Protein AF-A0A453SKG6-F1 (afdb_monomer_lite)

pLDDT: mean 70.1, std 19.41, range [43.78, 97.12]

InterPro domains:
  IPR000109 Proton-dependent oligopeptide transporter family [PF00854] (109-185)
  IPR036259 MFS transporter superfamily [G3DSA:1.20.1250.20] (87-185)

Radius of gyration: 36.94 Å; chains: 1; bounding box: 55×71×113 Å

Secondary structure (DSSP, 8-state):
--------SSSSS---GGGGSTT---PPP--PPPTTTHHHHHTTTTTSSS--------------------------S------S--------HHHHHHHHHHHHHHHHHHHHHHHHHHHHHHHHHHHHHHHHHHHHHHTS-SS-HHHHHHHHHHHHHHHHHHHHHHHHHHHHHHHHHHHHGGGG-

Organism: Aegilops tauschii subsp. strangulata (NCBI:txid200361)

Foldseek 3Di:
DDDDDPPPDPPVPPDPPVVVVVPDPDDDDDDDDDPVVVVVVVVVVVPPPDDDDDDDDDDDPPPPDDDDDDDDDDDDDDPDDDDDDPVPPPCPVVNVVVVVVVVVVVVVVVVVVVVVVVVVCCVCVVPVVVVVLVVLLVVADPPDPVSVVVSVVVVVVVVVVVVVVVVCCVVVVVVCCVPVNPVVD

Sequence (185 aa):
MARVPRSSRNRVLLLPSVLRHLLQPRHVPHRRPGPEQRRRGEERVHLAGHLLPHAPRRRRRRRLLLRKVPHHGRLLLHRRRRHADDSSLSVPAAARQGQRVVQRLHLVQQEFVLFLGLYMIAVGLGGLRPCLMSFGADQFDDGDPSERATKGSFFNWYIFNVNCASLISSTGIVWVQDHYDWALG

Structure (mmCIF, N/CA/C/O backbone):
data_AF-A0A453SKG6-F1
#
_entry.id   AF-A0A453SKG6-F1
#
loop_
_atom_site.group_PDB
_atom_site.id
_atom_site.type_symbol
_atom_site.label_atom_id
_atom_site.label_alt_id
_atom_site.label_comp_id
_atom_site.label_asym_id
_atom_site.label_entity_id
_atom_site.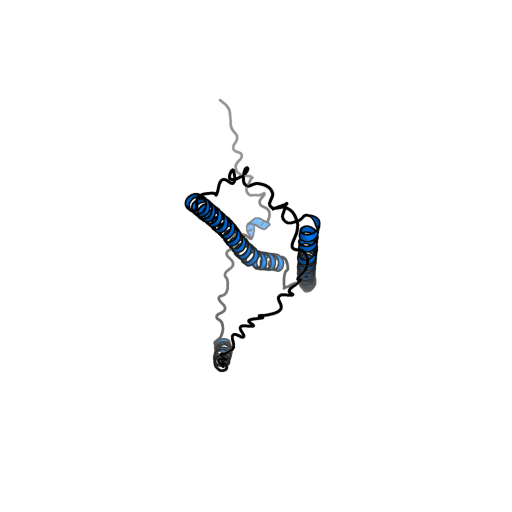label_seq_id
_atom_site.pdbx_PDB_ins_code
_atom_site.Cartn_x
_atom_site.Cartn_y
_atom_site.Cartn_z
_atom_site.occupancy
_atom_site.B_iso_or_equiv
_atom_site.auth_seq_id
_atom_site.auth_comp_id
_atom_site.auth_asym_id
_atom_site.auth_atom_id
_atom_site.pdbx_PDB_model_num
ATOM 1 N N . MET A 1 1 ? -35.325 36.101 -45.844 1.00 46.19 1 MET A N 1
ATOM 2 C CA . MET A 1 1 ? -35.065 34.647 -45.956 1.00 46.19 1 MET A CA 1
ATOM 3 C C . MET A 1 1 ? -33.557 34.422 -45.934 1.00 46.19 1 MET A C 1
ATOM 5 O O . MET A 1 1 ? -32.880 34.774 -46.890 1.00 46.19 1 MET A O 1
ATOM 9 N N . ALA A 1 2 ? -33.027 33.979 -44.792 1.00 44.22 2 ALA A N 1
ATOM 10 C CA . ALA A 1 2 ? -31.594 33.947 -44.493 1.00 44.22 2 ALA A CA 1
ATOM 11 C C . ALA A 1 2 ? -30.901 32.689 -45.053 1.00 44.22 2 ALA A C 1
ATOM 13 O O . ALA A 1 2 ? -31.417 31.581 -44.924 1.00 44.22 2 ALA A O 1
ATOM 14 N N . ARG A 1 3 ? -29.723 32.873 -45.667 1.00 44.44 3 ARG A N 1
ATOM 15 C CA . ARG A 1 3 ? -28.823 31.801 -46.127 1.00 44.44 3 ARG A CA 1
ATOM 16 C C . ARG A 1 3 ? -28.000 31.273 -44.948 1.00 44.44 3 ARG A C 1
ATOM 18 O O . ARG A 1 3 ? -27.320 32.054 -44.293 1.00 44.44 3 ARG A O 1
ATOM 25 N N . VAL A 1 4 ? -27.995 29.956 -44.745 1.00 53.78 4 VAL A N 1
ATOM 26 C CA . VAL A 1 4 ? -27.027 29.246 -43.887 1.00 53.78 4 VAL A CA 1
ATOM 27 C C . VAL A 1 4 ? -26.046 28.482 -44.796 1.00 53.78 4 VAL A C 1
ATOM 29 O O . VAL A 1 4 ? -26.494 27.851 -45.758 1.00 53.78 4 VAL A O 1
ATOM 32 N N . PRO A 1 5 ? -24.718 28.557 -44.570 1.00 48.06 5 PRO A N 1
ATOM 33 C CA . PRO A 1 5 ? -23.717 28.112 -45.536 1.00 48.06 5 PRO A CA 1
ATOM 34 C C . PRO A 1 5 ? -23.369 26.618 -45.420 1.00 48.06 5 PRO A C 1
ATOM 36 O O . PRO A 1 5 ? -23.235 26.062 -44.332 1.00 48.06 5 PRO A O 1
ATOM 39 N N . ARG A 1 6 ? -23.137 25.977 -46.576 1.00 55.53 6 ARG A N 1
ATOM 40 C CA . ARG A 1 6 ? -22.531 24.641 -46.699 1.00 55.53 6 ARG A CA 1
ATOM 41 C C . ARG A 1 6 ? -21.039 24.711 -46.348 1.00 55.53 6 ARG A C 1
ATOM 43 O O . ARG A 1 6 ? -20.213 24.970 -47.215 1.00 55.53 6 ARG A O 1
ATOM 50 N N . SER A 1 7 ? -20.697 24.436 -45.091 1.00 54.91 7 SER A N 1
ATOM 51 C CA . SER A 1 7 ? -19.318 24.233 -44.622 1.00 54.91 7 SER A CA 1
ATOM 52 C C . SER A 1 7 ? -19.175 22.826 -44.035 1.00 54.91 7 SER A C 1
ATOM 54 O O . SER A 1 7 ? -19.155 22.628 -42.825 1.00 54.91 7 SER A O 1
ATOM 56 N N . SER A 1 8 ? -19.169 21.813 -44.905 1.00 55.28 8 SER A N 1
ATOM 57 C CA . SER A 1 8 ? -19.012 20.405 -44.502 1.00 55.28 8 SER A CA 1
ATOM 58 C C . SER A 1 8 ? -18.248 19.596 -45.551 1.00 55.28 8 SER A C 1
ATOM 60 O O . SER A 1 8 ? -18.715 18.572 -46.035 1.00 55.28 8 SER A O 1
ATOM 62 N N . ARG A 1 9 ? -17.075 20.088 -45.969 1.00 58.03 9 ARG A N 1
ATOM 63 C CA . ARG A 1 9 ? -16.148 19.290 -46.797 1.00 58.03 9 ARG A CA 1
ATOM 64 C C . ARG A 1 9 ? -14.655 19.478 -46.509 1.00 58.03 9 ARG A C 1
ATOM 66 O O . ARG A 1 9 ? -13.860 18.818 -47.155 1.00 58.03 9 ARG A O 1
ATOM 73 N N . ASN A 1 10 ? -14.274 20.268 -45.496 1.00 47.88 10 ASN A N 1
ATOM 74 C CA . ASN A 1 10 ? -12.865 20.511 -45.131 1.00 47.88 10 ASN A CA 1
ATOM 75 C C . ASN A 1 10 ? -12.529 20.212 -43.652 1.00 47.88 10 ASN A C 1
ATOM 77 O O . ASN A 1 10 ? -11.694 20.878 -43.053 1.00 47.88 10 ASN A O 1
ATOM 81 N N . ARG A 1 11 ? -13.151 19.192 -43.041 1.00 51.72 11 ARG A N 1
ATOM 82 C CA . ARG A 1 11 ? -12.775 18.696 -41.693 1.00 51.72 11 ARG A CA 1
ATOM 83 C C . ARG A 1 11 ? -12.262 17.250 -41.663 1.00 51.72 11 ARG A C 1
ATOM 85 O O . ARG A 1 11 ? -12.190 16.653 -40.600 1.00 51.72 11 ARG A O 1
ATOM 92 N N . VAL A 1 12 ? -11.875 16.690 -42.810 1.00 54.44 12 VAL A N 1
ATOM 93 C CA . VAL A 1 12 ? -11.264 15.341 -42.886 1.00 54.44 12 VAL A CA 1
ATOM 94 C C . VAL A 1 12 ? -9.747 15.406 -43.149 1.00 54.44 12 VAL A C 1
ATOM 96 O O . VAL A 1 12 ? -9.064 14.390 -43.128 1.00 54.44 12 VAL A O 1
ATOM 99 N N . LEU A 1 13 ? -9.185 16.607 -43.325 1.00 56.59 13 LEU A N 1
ATOM 100 C CA . LEU A 1 13 ? -7.755 16.821 -43.607 1.00 56.59 13 LEU A CA 1
ATOM 101 C C . LEU A 1 13 ? -6.928 17.321 -42.406 1.00 56.59 13 LEU A C 1
ATOM 103 O O . LEU A 1 13 ? -5.730 17.525 -42.547 1.00 56.59 13 LEU A O 1
ATOM 107 N N . LEU A 1 14 ? -7.535 17.470 -41.224 1.00 58.34 14 LEU A N 1
ATOM 108 C CA . LEU A 1 14 ? -6.842 17.795 -39.965 1.00 58.34 14 LEU A CA 1
ATOM 109 C C . LEU A 1 14 ? -6.942 16.643 -38.955 1.00 58.34 14 LEU A C 1
ATOM 111 O O . LEU A 1 14 ? -7.170 16.858 -37.768 1.00 58.34 14 LEU A O 1
ATOM 115 N N . LEU A 1 15 ? -6.806 15.404 -39.426 1.00 55.94 15 LEU A N 1
ATOM 116 C CA . LEU A 1 15 ? -6.519 14.288 -38.529 1.00 55.94 15 LEU A CA 1
ATOM 117 C C . LEU A 1 15 ? -4.994 14.107 -38.460 1.00 55.94 15 LEU A C 1
ATOM 119 O O . LEU A 1 15 ? -4.375 13.934 -39.513 1.00 55.94 15 LEU A O 1
ATOM 123 N N . PRO A 1 16 ? -4.379 14.124 -37.264 1.00 57.28 16 PRO A N 1
ATOM 124 C CA . PRO A 1 16 ? -2.964 13.819 -37.110 1.00 57.28 16 PRO A CA 1
ATOM 125 C C . PRO A 1 16 ? -2.674 12.409 -37.633 1.00 57.28 16 PRO A C 1
ATOM 127 O O . PRO A 1 16 ? -3.473 11.492 -37.426 1.00 57.28 16 PRO A O 1
ATOM 130 N N . SER A 1 17 ? -1.506 12.209 -38.247 1.00 59.59 17 SER A N 1
ATOM 131 C CA . SER A 1 17 ? -1.020 10.917 -38.765 1.00 59.59 17 SER A CA 1
ATOM 132 C C . SER A 1 17 ? -1.130 9.760 -37.756 1.00 59.59 17 SER A C 1
ATOM 134 O O . SER A 1 17 ? -1.252 8.602 -38.144 1.00 59.59 17 SER A O 1
ATOM 136 N N . VAL A 1 18 ? -1.182 10.089 -36.464 1.00 59.69 18 VAL A N 1
ATOM 137 C CA . VAL A 1 18 ? -1.363 9.177 -35.329 1.00 59.69 18 VAL A CA 1
ATOM 138 C C . VAL A 1 18 ? -2.706 8.426 -35.364 1.00 59.69 18 VAL A C 1
ATOM 140 O O . VAL A 1 18 ? -2.769 7.274 -34.944 1.00 59.69 18 VAL A O 1
ATOM 143 N N . LEU A 1 19 ? -3.774 8.99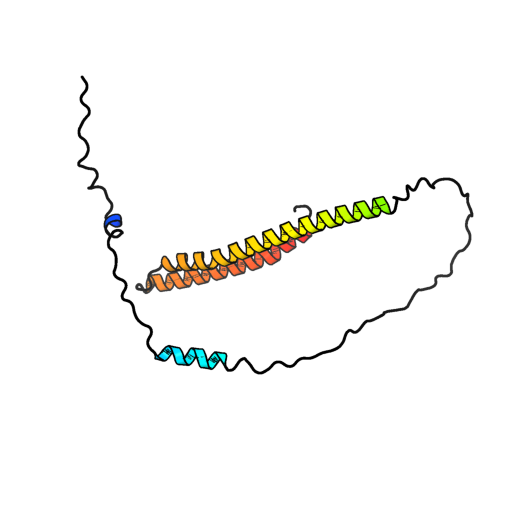4 -35.942 1.00 54.97 19 LEU A N 1
ATOM 144 C CA . LEU A 1 19 ? -5.098 8.348 -35.961 1.00 54.97 19 LEU A CA 1
ATOM 145 C C . LEU A 1 19 ? -5.340 7.445 -37.190 1.00 54.97 19 LEU A C 1
ATOM 147 O O . LEU A 1 19 ? -6.347 6.746 -37.249 1.00 54.97 19 LEU A O 1
ATOM 151 N N . ARG A 1 20 ? -4.401 7.378 -38.149 1.00 55.62 20 ARG A N 1
ATOM 152 C CA . ARG A 1 20 ? -4.424 6.373 -39.238 1.00 55.62 20 ARG A CA 1
ATOM 153 C C . ARG A 1 20 ? -3.815 5.024 -38.841 1.00 55.62 20 ARG A C 1
ATOM 155 O O . ARG A 1 20 ? -4.087 4.031 -39.509 1.00 55.62 20 ARG A O 1
ATOM 162 N N . HIS A 1 21 ? -3.038 4.957 -37.759 1.00 55.78 21 HIS A N 1
ATOM 163 C CA . HIS A 1 21 ? -2.451 3.699 -37.276 1.00 55.78 21 HIS A CA 1
ATOM 164 C C . HIS A 1 21 ? -3.314 2.936 -36.266 1.00 55.78 21 HIS A C 1
ATOM 166 O O . HIS A 1 21 ? -3.078 1.751 -36.059 1.00 55.78 21 HIS A O 1
ATOM 172 N N . LEU A 1 22 ? -4.364 3.552 -35.717 1.00 54.88 22 LEU A N 1
ATOM 173 C CA . LEU A 1 22 ? -5.284 2.891 -34.780 1.00 54.88 22 LEU A CA 1
ATOM 174 C C . LEU A 1 22 ? -6.467 2.169 -35.452 1.00 54.88 22 LEU A C 1
ATOM 176 O O . LEU A 1 22 ? -7.304 1.598 -34.763 1.00 54.88 22 LEU A O 1
ATOM 180 N N . LEU A 1 23 ? -6.536 2.162 -36.788 1.00 55.09 23 LEU A N 1
ATOM 181 C CA . LEU A 1 23 ? -7.592 1.485 -37.556 1.00 55.09 23 LEU A CA 1
ATOM 182 C C . LEU A 1 23 ? -7.064 0.387 -38.495 1.00 55.09 23 LEU A C 1
ATOM 184 O O . LEU A 1 23 ? -7.776 -0.040 -39.400 1.00 55.09 23 LEU A O 1
ATOM 188 N N . GLN A 1 24 ? -5.843 -0.111 -38.269 1.00 51.88 24 GLN A N 1
ATOM 189 C CA . GLN A 1 24 ? -5.384 -1.348 -38.906 1.00 51.88 24 GLN A CA 1
ATOM 190 C C . GLN A 1 24 ? -5.397 -2.520 -37.912 1.00 51.88 24 GLN A C 1
ATOM 192 O O . GLN A 1 24 ? -4.621 -2.511 -36.955 1.00 51.88 24 GLN A O 1
ATOM 197 N N . PRO A 1 25 ? -6.231 -3.554 -38.128 1.00 48.03 25 PRO A N 1
ATOM 198 C CA . PRO A 1 25 ? -6.155 -4.784 -37.353 1.00 48.03 25 PRO A CA 1
ATOM 199 C C . PRO A 1 25 ? -4.853 -5.524 -37.701 1.00 48.03 25 PRO A C 1
ATOM 201 O O . PRO A 1 25 ? -4.734 -6.139 -38.761 1.00 48.03 25 PRO A O 1
ATOM 204 N N . ARG A 1 26 ? -3.850 -5.460 -36.816 1.00 53.09 26 ARG A N 1
ATOM 205 C CA . ARG A 1 26 ? -2.639 -6.284 -36.928 1.00 53.09 26 ARG A CA 1
ATOM 206 C C . ARG A 1 26 ? -2.962 -7.724 -36.540 1.00 53.09 26 ARG A C 1
ATOM 208 O O . ARG A 1 26 ? -3.311 -8.031 -35.404 1.00 53.09 26 ARG A O 1
ATOM 215 N N . HIS A 1 27 ? -2.829 -8.597 -37.526 1.00 54.19 27 HIS A N 1
ATOM 216 C CA . HIS A 1 27 ? -2.938 -10.042 -37.421 1.00 54.19 27 HIS A CA 1
ATOM 217 C C . HIS A 1 27 ? -1.857 -10.581 -36.464 1.00 54.19 27 HIS A C 1
ATOM 219 O O . HIS A 1 27 ? -0.664 -10.432 -36.723 1.00 54.19 27 HIS A O 1
ATOM 225 N N . VAL A 1 28 ? -2.268 -11.182 -35.344 1.00 58.22 28 VAL A N 1
ATOM 226 C CA . VAL A 1 28 ? -1.373 -11.856 -34.388 1.00 58.22 28 VAL A CA 1
ATOM 227 C C . VAL A 1 28 ? -1.078 -13.272 -34.904 1.00 58.22 28 VAL A C 1
ATOM 229 O O . VAL A 1 28 ? -2.021 -14.051 -35.067 1.00 58.22 28 VAL A O 1
ATOM 232 N N . PRO A 1 29 ? 0.187 -13.666 -35.146 1.00 47.62 29 PRO A N 1
ATOM 233 C CA . PRO A 1 29 ? 0.515 -15.052 -35.449 1.00 47.62 29 PRO A CA 1
ATOM 234 C C . PRO A 1 29 ? 0.389 -15.899 -34.180 1.00 47.62 29 PRO A C 1
ATOM 236 O O . PRO A 1 29 ? 1.103 -15.699 -33.196 1.00 47.62 29 PRO A O 1
ATOM 239 N N . HIS A 1 30 ? -0.507 -16.880 -34.211 1.00 56.41 30 HIS A N 1
ATOM 240 C CA . HIS A 1 30 ? -0.682 -17.871 -33.154 1.00 56.41 30 HIS A CA 1
ATOM 241 C C . HIS A 1 30 ? 0.545 -18.806 -33.115 1.00 56.41 30 HIS A C 1
ATOM 243 O O . HIS A 1 30 ? 0.589 -19.831 -33.797 1.00 56.41 30 HIS A O 1
ATOM 249 N N . ARG A 1 31 ? 1.574 -18.480 -32.320 1.00 52.50 31 ARG A N 1
ATOM 250 C CA . ARG A 1 31 ? 2.641 -19.444 -32.003 1.00 52.50 31 ARG A CA 1
ATOM 251 C C . ARG A 1 31 ? 2.092 -20.485 -31.028 1.00 52.50 31 ARG A C 1
ATOM 253 O O . ARG A 1 31 ? 1.832 -20.185 -29.866 1.00 52.50 31 ARG A O 1
ATOM 260 N N . ARG A 1 32 ? 1.902 -21.714 -31.513 1.00 54.28 32 ARG A N 1
ATOM 261 C CA . ARG A 1 32 ? 1.616 -22.879 -30.666 1.00 54.28 32 ARG A CA 1
ATOM 262 C C . ARG A 1 32 ? 2.863 -23.211 -29.829 1.00 54.28 32 ARG A C 1
ATOM 264 O O . ARG A 1 32 ? 3.944 -23.300 -30.412 1.00 54.28 32 ARG A O 1
ATOM 271 N N . PRO A 1 33 ? 2.751 -23.409 -28.506 1.00 52.00 33 PRO A N 1
ATOM 272 C CA . PRO A 1 33 ? 3.863 -23.911 -27.706 1.00 52.00 33 PRO A CA 1
ATOM 273 C C . PRO A 1 33 ? 4.178 -25.361 -28.103 1.00 52.00 33 PRO A C 1
ATOM 275 O O . PRO A 1 33 ? 3.276 -26.191 -28.229 1.00 52.00 33 PRO A O 1
ATOM 278 N N . GLY A 1 34 ? 5.459 -25.645 -28.347 1.00 51.16 34 GLY A N 1
ATOM 279 C CA . GLY A 1 34 ? 5.951 -26.969 -28.725 1.00 51.16 34 GLY A CA 1
ATOM 280 C C . GLY A 1 34 ? 5.842 -28.003 -27.590 1.00 51.16 34 GLY A C 1
ATOM 281 O O . GLY A 1 34 ? 5.765 -27.633 -26.415 1.00 51.16 34 GLY A O 1
ATOM 282 N N . PRO A 1 35 ? 5.854 -29.308 -27.917 1.00 53.72 35 PRO A N 1
ATOM 283 C CA . PRO A 1 35 ? 5.610 -30.394 -26.962 1.00 53.72 35 PRO A CA 1
ATOM 284 C C . PRO A 1 35 ? 6.704 -30.596 -25.892 1.00 53.72 35 PRO A C 1
ATOM 286 O O . PRO A 1 35 ? 6.493 -31.365 -24.956 1.00 53.72 35 PRO A O 1
ATOM 289 N N . GLU A 1 36 ? 7.845 -29.903 -25.962 1.00 54.94 36 GLU A N 1
ATOM 290 C CA . GLU A 1 36 ? 8.975 -30.124 -25.042 1.00 54.94 36 GLU A CA 1
ATOM 291 C C . GLU A 1 36 ? 8.869 -29.422 -23.680 1.00 54.94 36 GLU A C 1
ATOM 293 O O . GLU A 1 36 ? 9.457 -29.889 -22.705 1.00 54.94 36 GLU A O 1
ATOM 298 N N . GLN A 1 37 ? 8.073 -28.357 -23.537 1.00 47.59 37 GLN A N 1
ATOM 299 C CA . GLN A 1 37 ? 7.946 -27.673 -22.239 1.00 47.59 37 GLN A CA 1
ATOM 300 C C . GLN A 1 37 ? 7.017 -28.413 -21.259 1.00 47.59 37 GLN A C 1
ATOM 302 O O . GLN A 1 37 ? 7.048 -28.158 -20.054 1.00 47.59 37 GLN A O 1
ATOM 307 N N . ARG A 1 38 ? 6.196 -29.350 -21.757 1.00 48.28 38 ARG A N 1
ATOM 308 C CA . ARG A 1 38 ? 5.194 -30.072 -20.956 1.00 48.28 38 ARG A CA 1
ATOM 309 C C . ARG A 1 38 ? 5.806 -31.143 -20.047 1.00 48.28 38 ARG A C 1
ATOM 311 O O . ARG A 1 38 ? 5.158 -31.543 -19.091 1.00 48.28 38 ARG A O 1
ATOM 318 N N . ARG A 1 39 ? 7.054 -31.571 -20.283 1.00 48.81 39 ARG A N 1
ATOM 319 C CA . ARG A 1 39 ? 7.727 -32.572 -19.431 1.00 48.81 39 ARG A CA 1
ATOM 320 C C . ARG A 1 39 ? 8.472 -31.998 -18.222 1.00 48.81 39 ARG A C 1
ATOM 322 O O . ARG A 1 39 ? 8.676 -32.724 -17.262 1.00 48.81 39 ARG A O 1
ATOM 329 N N . ARG A 1 40 ? 8.825 -30.705 -18.206 1.00 48.66 40 ARG A N 1
ATOM 330 C CA . ARG A 1 40 ? 9.537 -30.091 -17.060 1.00 48.66 40 ARG A CA 1
ATOM 331 C C . ARG A 1 40 ? 8.631 -29.581 -15.935 1.00 48.66 40 ARG A C 1
ATOM 333 O O . ARG A 1 40 ? 9.120 -29.354 -14.832 1.00 48.66 40 ARG A O 1
ATOM 340 N N . GLY A 1 41 ? 7.338 -29.389 -16.203 1.00 43.81 41 GLY A N 1
ATOM 341 C CA . GLY A 1 41 ? 6.362 -28.961 -15.193 1.00 43.81 41 GLY A CA 1
ATOM 342 C C . GLY A 1 41 ? 5.843 -30.103 -14.315 1.00 43.81 41 GLY A C 1
ATOM 343 O O . GLY A 1 41 ? 5.559 -29.886 -13.143 1.00 43.81 41 GLY A O 1
ATOM 344 N N . GLU A 1 42 ? 5.767 -31.324 -14.852 1.00 45.03 42 GLU A N 1
ATOM 345 C CA . GLU A 1 42 ? 5.191 -32.485 -14.154 1.00 45.03 42 GLU A CA 1
ATOM 346 C C . GLU A 1 42 ? 6.175 -33.130 -13.157 1.00 45.03 42 GLU A C 1
ATOM 348 O O . GLU A 1 42 ? 5.772 -33.612 -12.101 1.00 45.03 42 GLU A O 1
ATOM 353 N N . GLU A 1 43 ? 7.485 -33.040 -13.414 1.00 46.94 43 GLU A N 1
ATOM 354 C CA . GLU A 1 43 ? 8.515 -33.644 -12.551 1.00 46.94 43 GLU A CA 1
ATOM 355 C C . GLU A 1 43 ? 8.750 -32.871 -11.238 1.00 46.94 43 GLU A C 1
ATOM 357 O O . GLU A 1 43 ? 9.248 -33.424 -10.259 1.00 46.94 43 GLU A O 1
ATOM 362 N N . ARG A 1 44 ? 8.340 -31.595 -11.164 1.00 46.41 44 ARG A N 1
ATOM 363 C CA . ARG A 1 44 ? 8.457 -30.792 -9.932 1.00 46.41 44 ARG A CA 1
ATOM 364 C C . ARG A 1 44 ? 7.247 -30.865 -9.005 1.00 46.41 44 ARG A C 1
ATOM 366 O O . ARG A 1 44 ? 7.365 -30.455 -7.854 1.00 46.41 44 ARG A O 1
ATOM 373 N N . VAL A 1 45 ? 6.120 -31.417 -9.453 1.00 49.38 45 VAL A N 1
ATOM 374 C CA . VAL A 1 45 ? 4.924 -31.589 -8.607 1.00 49.38 45 VAL A CA 1
ATOM 375 C C . VAL A 1 45 ? 4.986 -32.901 -7.812 1.00 49.38 45 VAL A C 1
ATOM 377 O O . VAL A 1 45 ? 4.482 -32.969 -6.695 1.00 49.38 45 VAL A O 1
ATOM 380 N N . HIS A 1 46 ? 5.692 -33.917 -8.315 1.00 46.53 46 HIS A N 1
ATOM 381 C CA . HIS A 1 46 ? 5.776 -35.230 -7.665 1.00 46.53 46 HIS A CA 1
ATOM 382 C C . HIS A 1 46 ? 6.803 -35.341 -6.522 1.00 46.53 46 HIS A C 1
ATOM 384 O O . HIS A 1 46 ? 6.755 -36.305 -5.761 1.00 46.53 46 HIS A O 1
ATOM 390 N N . LEU A 1 47 ? 7.695 -34.360 -6.344 1.00 48.72 47 LEU A N 1
ATOM 391 C CA . LEU A 1 47 ? 8.770 -34.413 -5.338 1.00 48.72 47 LEU A CA 1
ATOM 392 C C . LEU A 1 47 ? 8.489 -33.640 -4.037 1.00 48.72 47 LEU A C 1
ATOM 394 O O . LEU A 1 47 ? 9.289 -33.707 -3.109 1.00 48.72 47 LEU A O 1
ATOM 398 N N . ALA A 1 48 ? 7.350 -32.950 -3.923 1.00 45.34 48 ALA A N 1
ATOM 399 C CA . ALA A 1 48 ? 6.990 -32.168 -2.730 1.00 45.34 48 ALA A CA 1
ATOM 400 C C . ALA A 1 48 ? 5.846 -32.789 -1.897 1.00 45.34 48 ALA A C 1
ATOM 402 O O . ALA A 1 48 ? 5.245 -32.112 -1.068 1.00 45.34 48 ALA A O 1
ATOM 403 N N . GLY A 1 49 ? 5.528 -34.070 -2.120 1.00 49.47 49 GLY A N 1
ATOM 404 C CA . GLY A 1 49 ? 4.428 -34.781 -1.451 1.00 49.47 49 GLY A CA 1
ATOM 405 C C . GLY A 1 49 ? 4.826 -35.666 -0.266 1.00 49.47 49 GLY A C 1
ATOM 406 O O . GLY A 1 49 ? 3.965 -36.338 0.291 1.00 49.47 49 GLY A O 1
ATOM 407 N N . HIS A 1 50 ? 6.101 -35.716 0.129 1.00 59.56 50 HIS A N 1
ATOM 408 C CA . HIS A 1 50 ? 6.559 -36.717 1.095 1.00 59.56 50 HIS A CA 1
ATOM 409 C C . HIS A 1 50 ? 7.577 -36.142 2.083 1.00 59.56 50 HIS A C 1
ATOM 411 O O . HIS A 1 50 ? 8.766 -36.368 1.924 1.00 59.56 50 HIS A O 1
ATOM 417 N N . LEU A 1 51 ? 7.110 -35.379 3.083 1.00 46.81 51 LEU A N 1
ATOM 418 C CA . LEU A 1 51 ? 7.741 -35.219 4.411 1.00 46.81 51 LEU A CA 1
ATOM 419 C C . LEU A 1 51 ? 6.891 -34.293 5.305 1.00 46.81 51 LEU A C 1
ATOM 421 O O . LEU A 1 51 ? 7.263 -33.172 5.638 1.00 46.81 51 LEU A O 1
ATOM 425 N N . LEU A 1 52 ? 5.730 -34.793 5.725 1.00 53.31 52 LEU A N 1
ATOM 426 C CA . LEU A 1 52 ? 5.108 -34.382 6.984 1.00 53.31 52 LEU A CA 1
ATOM 427 C C . LEU A 1 52 ? 5.562 -35.371 8.060 1.00 53.31 52 LEU A C 1
ATOM 429 O O . LEU A 1 52 ? 5.387 -36.577 7.879 1.00 53.31 52 LEU A O 1
ATOM 433 N N . PRO A 1 53 ? 6.033 -34.886 9.216 1.00 57.41 53 PRO A N 1
ATOM 434 C CA . PRO A 1 53 ? 5.720 -35.570 10.454 1.00 57.41 53 PRO A CA 1
ATOM 435 C C . PRO A 1 53 ? 4.962 -34.649 11.405 1.00 57.41 53 PRO A C 1
ATOM 437 O O . PRO A 1 53 ? 5.415 -33.584 11.821 1.00 57.41 53 PRO A O 1
ATOM 440 N N . HIS A 1 54 ? 3.792 -35.151 11.785 1.00 48.22 54 HIS A N 1
ATOM 441 C CA . HIS A 1 54 ? 3.079 -34.811 13.000 1.00 48.22 54 HIS A CA 1
ATOM 442 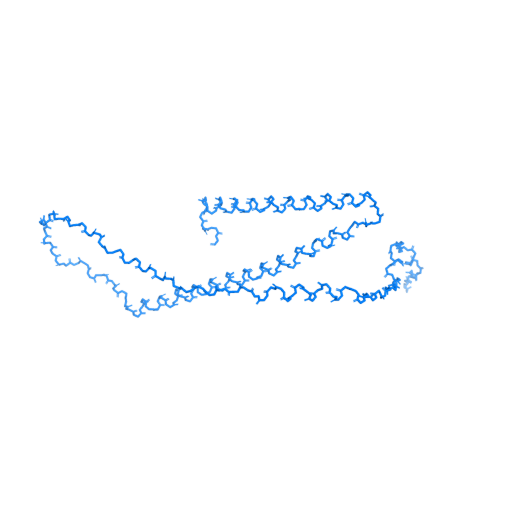C C . HIS A 1 54 ? 4.005 -34.822 14.225 1.00 48.22 54 HIS A C 1
ATOM 444 O O . HIS A 1 54 ? 4.648 -35.828 14.518 1.00 48.22 54 HIS A O 1
ATOM 450 N N . ALA A 1 55 ? 3.965 -33.751 15.016 1.00 48.56 55 ALA A N 1
ATOM 451 C CA . ALA A 1 55 ? 4.448 -33.756 16.392 1.00 48.56 55 ALA A CA 1
ATOM 452 C C . ALA A 1 55 ? 3.330 -33.261 17.325 1.00 48.56 55 ALA A C 1
ATOM 454 O O . ALA A 1 55 ? 2.920 -32.101 17.235 1.00 48.56 55 ALA A O 1
ATOM 455 N N . PRO A 1 56 ? 2.808 -34.106 18.232 1.00 57.16 56 PRO A N 1
ATOM 456 C CA . PRO A 1 56 ? 1.906 -33.672 19.282 1.00 57.16 56 PRO A CA 1
ATOM 457 C C . PRO A 1 56 ? 2.662 -33.432 20.601 1.00 57.16 56 PRO A C 1
ATOM 459 O O . PRO A 1 56 ? 3.674 -34.067 20.888 1.00 57.16 56 PRO A O 1
ATOM 462 N N . ARG A 1 57 ? 2.029 -32.632 21.474 1.00 50.88 57 ARG A N 1
ATOM 463 C CA . ARG A 1 57 ? 2.279 -32.453 22.926 1.00 50.88 57 ARG A CA 1
ATOM 464 C C . ARG A 1 57 ? 3.315 -31.374 23.299 1.00 50.88 57 ARG A C 1
ATOM 466 O O . ARG A 1 57 ? 4.513 -31.581 23.216 1.00 50.88 57 ARG A O 1
ATOM 473 N N . ARG A 1 58 ? 2.872 -30.313 23.986 1.00 49.44 58 ARG A N 1
ATOM 474 C CA . ARG A 1 58 ? 2.654 -30.274 25.452 1.00 49.44 58 ARG A CA 1
ATOM 475 C C . ARG A 1 58 ? 2.158 -28.885 25.882 1.00 49.44 58 ARG A C 1
ATOM 477 O O . ARG A 1 58 ? 2.919 -27.928 25.955 1.00 49.44 58 ARG A O 1
ATOM 484 N N . ARG A 1 59 ? 0.884 -28.801 26.284 1.00 52.91 59 ARG A N 1
ATOM 485 C CA . ARG A 1 59 ? 0.374 -27.728 27.154 1.00 52.91 59 ARG A CA 1
ATOM 486 C C . ARG A 1 59 ? 1.113 -27.796 28.495 1.00 52.91 59 ARG A C 1
ATOM 488 O O . ARG A 1 59 ? 0.772 -28.623 29.337 1.00 52.91 59 ARG A O 1
ATOM 495 N N . ARG A 1 60 ? 2.093 -26.923 28.735 1.00 46.06 60 ARG A N 1
ATOM 496 C CA . ARG A 1 60 ? 2.572 -26.639 30.097 1.00 46.06 60 ARG A CA 1
ATOM 497 C C . ARG A 1 60 ? 1.711 -25.533 30.697 1.00 46.06 60 ARG A C 1
ATOM 499 O O . ARG A 1 60 ? 1.996 -24.351 30.553 1.00 46.06 60 ARG A O 1
ATOM 506 N N . ARG A 1 61 ? 0.651 -25.937 31.403 1.00 51.62 61 ARG A N 1
ATOM 507 C CA . ARG A 1 61 ? 0.001 -25.088 32.408 1.00 51.62 61 ARG A CA 1
ATOM 508 C C . ARG A 1 61 ? 1.014 -24.830 33.525 1.00 51.62 61 ARG A C 1
ATOM 510 O O . ARG A 1 61 ? 1.203 -25.684 34.385 1.00 51.62 61 ARG A O 1
ATOM 517 N N . ARG A 1 62 ? 1.658 -23.664 33.534 1.00 46.44 62 ARG A N 1
ATOM 518 C CA . ARG A 1 62 ? 2.291 -23.143 34.751 1.00 46.44 62 ARG A CA 1
ATOM 519 C C . ARG A 1 62 ? 1.202 -22.494 35.604 1.00 46.44 62 ARG A C 1
ATOM 521 O O . ARG A 1 62 ? 0.892 -21.321 35.451 1.00 46.44 62 ARG A O 1
ATOM 528 N N . ARG A 1 63 ? 0.604 -23.292 36.495 1.00 51.44 63 ARG A N 1
ATOM 529 C CA . ARG A 1 63 ? 0.015 -22.778 37.737 1.00 51.44 63 ARG A CA 1
ATOM 530 C C . ARG A 1 63 ? 1.183 -22.303 38.602 1.00 51.44 63 ARG A C 1
ATOM 532 O O . ARG A 1 63 ? 1.818 -23.116 39.262 1.00 51.44 63 ARG A O 1
ATOM 539 N N . LEU A 1 64 ? 1.487 -21.010 38.554 1.00 56.47 64 LEU A N 1
ATOM 540 C CA . LEU A 1 64 ? 2.296 -20.352 39.575 1.00 56.47 64 LEU A CA 1
ATOM 541 C C . LEU A 1 64 ? 1.353 -19.977 40.718 1.00 56.47 64 LEU A C 1
ATOM 543 O O . LEU A 1 64 ? 0.683 -18.949 40.690 1.00 56.47 64 LEU A O 1
ATOM 547 N N . LEU A 1 65 ? 1.236 -20.893 41.676 1.00 53.41 65 LEU A N 1
ATOM 548 C CA . LEU A 1 65 ? 0.742 -20.589 43.011 1.00 53.41 65 LEU A CA 1
ATOM 549 C C . LEU A 1 65 ? 1.936 -20.221 43.896 1.00 53.41 65 LEU A C 1
ATOM 551 O O . LEU A 1 65 ? 2.982 -20.856 43.791 1.00 53.41 65 LEU A O 1
ATOM 555 N N . LEU A 1 66 ? 1.681 -19.275 44.808 1.00 46.59 66 LEU A N 1
ATOM 556 C CA . LEU A 1 66 ? 2.515 -18.784 45.918 1.00 46.59 66 LEU A CA 1
ATOM 557 C C . LEU A 1 66 ? 3.523 -17.698 45.503 1.00 46.59 66 LEU A C 1
ATOM 559 O O . LEU A 1 66 ? 4.340 -17.884 44.617 1.00 46.59 66 LEU A O 1
ATOM 563 N N . ARG A 1 67 ? 3.504 -16.517 46.125 1.00 44.50 67 ARG A N 1
ATOM 564 C CA . ARG A 1 67 ? 3.573 -16.346 47.580 1.00 44.50 67 ARG A CA 1
ATOM 565 C C . ARG A 1 67 ? 2.825 -15.081 48.020 1.00 44.50 67 ARG A C 1
ATOM 567 O O . ARG A 1 67 ? 3.247 -13.965 47.747 1.00 44.50 67 ARG A O 1
ATOM 574 N N . LYS A 1 68 ? 1.707 -15.276 48.722 1.00 50.22 68 LYS A N 1
ATOM 575 C CA . LYS A 1 68 ? 1.037 -14.229 49.500 1.00 50.22 68 LYS A CA 1
ATOM 576 C C . LYS A 1 68 ? 1.927 -13.936 50.710 1.00 50.22 68 LYS A C 1
ATOM 578 O O . LYS A 1 68 ? 2.170 -14.835 51.510 1.00 50.22 68 LYS A O 1
ATOM 583 N N . VAL A 1 69 ? 2.458 -12.721 50.796 1.00 52.69 69 VAL A N 1
ATOM 584 C CA . VAL A 1 69 ? 3.210 -12.233 51.959 1.00 52.69 69 VAL A CA 1
ATOM 585 C C . VAL A 1 69 ? 2.194 -11.828 53.036 1.00 52.69 69 VAL A C 1
ATOM 587 O O . VAL A 1 69 ? 1.336 -10.990 52.753 1.00 52.69 69 VAL A O 1
ATOM 590 N N . PRO A 1 70 ? 2.227 -12.415 54.246 1.00 46.41 70 PRO A N 1
ATOM 591 C CA . PRO A 1 70 ? 1.386 -11.979 55.346 1.00 46.41 70 PRO A CA 1
ATOM 592 C C . PRO A 1 70 ? 2.100 -10.853 56.099 1.00 46.41 70 PRO A C 1
ATOM 594 O O . PRO A 1 70 ? 3.018 -11.099 56.875 1.00 46.41 70 PRO A O 1
ATOM 597 N N . HIS A 1 71 ? 1.670 -9.610 55.886 1.00 49.69 71 HIS A N 1
ATOM 598 C CA . HIS A 1 71 ? 1.991 -8.526 56.809 1.00 49.69 71 HIS A CA 1
ATOM 599 C C . HIS A 1 71 ? 0.930 -8.488 57.911 1.00 49.69 71 HIS A C 1
ATOM 601 O O . HIS A 1 71 ? -0.146 -7.916 57.756 1.00 49.69 71 HIS A O 1
ATOM 607 N N . HIS A 1 72 ? 1.247 -9.140 59.030 1.00 52.34 72 HIS A N 1
ATOM 608 C CA . HIS A 1 72 ? 0.625 -8.855 60.316 1.00 52.34 72 HIS A CA 1
ATOM 609 C C . HIS A 1 72 ? 1.108 -7.483 60.790 1.00 52.34 72 HIS A C 1
ATOM 611 O O . HIS A 1 72 ? 2.281 -7.307 61.107 1.00 52.34 72 HIS A O 1
ATOM 617 N N . GLY A 1 73 ? 0.200 -6.514 60.850 1.00 53.81 73 GLY A N 1
ATOM 618 C CA . GLY A 1 73 ? 0.487 -5.219 61.446 1.00 53.81 73 GLY A CA 1
ATOM 619 C C . GLY A 1 73 ? -0.730 -4.307 61.436 1.00 53.81 73 GLY A C 1
ATOM 620 O O . GLY A 1 73 ? -1.071 -3.757 60.399 1.00 53.81 73 GLY A O 1
ATOM 621 N N . ARG A 1 74 ? -1.310 -4.119 62.627 1.00 51.81 74 ARG A N 1
ATOM 622 C CA . ARG A 1 74 ? -2.301 -3.093 63.009 1.00 51.81 74 ARG A CA 1
ATOM 623 C C . ARG A 1 74 ? -3.773 -3.374 62.707 1.00 51.81 74 ARG A C 1
ATOM 625 O O . ARG A 1 74 ? -4.417 -2.763 61.864 1.00 51.81 74 ARG A O 1
ATOM 632 N N . LEU A 1 75 ? -4.327 -4.218 63.575 1.00 57.47 75 LEU A N 1
ATOM 633 C CA . LEU A 1 75 ? -5.606 -3.926 64.220 1.00 57.47 75 LEU A CA 1
ATOM 634 C C . LEU A 1 75 ? -5.489 -2.646 65.069 1.00 57.47 75 LEU A C 1
ATOM 636 O O . LEU A 1 75 ? -4.411 -2.348 65.580 1.00 57.47 75 LEU A O 1
ATOM 640 N N . LEU A 1 76 ? -6.639 -1.996 65.269 1.00 57.44 76 LEU A N 1
ATOM 641 C CA . LEU A 1 76 ? -6.912 -0.779 66.048 1.00 57.44 76 LEU A CA 1
ATOM 642 C C . LEU A 1 76 ? -6.874 0.533 65.253 1.00 57.44 76 LEU A C 1
ATOM 644 O O . LEU A 1 76 ? -5.922 1.298 65.336 1.00 57.44 76 LEU A O 1
ATOM 648 N N . LEU A 1 77 ? -7.998 0.858 64.605 1.00 53.97 77 LEU A N 1
ATOM 649 C CA . LEU A 1 77 ? -8.746 2.052 65.008 1.00 53.97 77 LEU A CA 1
ATOM 650 C C . LEU A 1 77 ? -10.169 2.069 64.440 1.00 53.97 77 LEU A C 1
ATOM 652 O O . LEU A 1 77 ? -10.411 1.916 63.251 1.00 53.97 77 LEU A O 1
ATOM 656 N N . HIS A 1 78 ? -11.090 2.308 65.367 1.00 48.69 78 HIS A N 1
ATOM 657 C CA . HIS A 1 78 ? -12.421 2.854 65.166 1.00 48.69 78 HIS A CA 1
ATOM 658 C C . HIS A 1 78 ? -13.419 2.080 64.294 1.00 48.69 78 HIS A C 1
ATOM 660 O O . HIS A 1 78 ? -13.720 2.408 63.151 1.00 48.69 78 HIS A O 1
ATOM 666 N N . ARG A 1 79 ? -14.129 1.178 64.980 1.00 56.97 79 ARG A N 1
ATOM 667 C CA . ARG A 1 79 ? -15.560 0.936 64.765 1.00 56.97 79 ARG A CA 1
ATOM 668 C C . ARG A 1 79 ? -16.295 2.285 64.875 1.00 56.97 79 ARG A C 1
ATOM 670 O O . ARG A 1 79 ? -16.661 2.711 65.968 1.00 56.97 79 ARG A O 1
ATOM 677 N N . ARG A 1 80 ? -16.448 2.994 63.754 1.00 51.22 80 ARG A N 1
ATOM 678 C CA . ARG A 1 80 ? -17.238 4.224 63.631 1.00 51.22 80 ARG A CA 1
ATOM 679 C C . ARG A 1 80 ? -18.392 3.945 62.668 1.00 51.22 80 ARG A C 1
ATOM 681 O O . ARG A 1 80 ? -18.188 3.797 61.476 1.00 51.22 80 ARG A O 1
ATOM 688 N N . ARG A 1 81 ? -19.576 3.819 63.273 1.00 48.66 81 ARG A N 1
ATOM 689 C CA . ARG A 1 81 ? -20.918 4.102 62.741 1.00 48.66 81 ARG A CA 1
ATOM 690 C C . ARG A 1 81 ? -21.264 3.539 61.352 1.00 48.66 81 ARG A C 1
ATOM 692 O O . ARG A 1 81 ? -20.942 4.111 60.324 1.00 48.66 81 ARG A O 1
ATOM 699 N N . ARG A 1 82 ? -22.080 2.478 61.375 1.00 51.12 82 ARG A N 1
ATOM 700 C CA . ARG A 1 82 ? -23.097 2.225 60.347 1.00 51.12 82 ARG A CA 1
ATOM 701 C C . ARG A 1 82 ? -24.038 3.437 60.296 1.00 51.12 82 ARG A C 1
ATOM 703 O O . ARG A 1 82 ? -24.736 3.655 61.281 1.00 51.12 82 ARG A O 1
ATOM 710 N N . HIS A 1 83 ? -23.995 4.222 59.223 1.00 46.72 83 HIS A N 1
ATOM 711 C CA . HIS A 1 83 ? -25.126 4.913 58.580 1.00 46.72 83 HIS A CA 1
ATOM 712 C C . HIS A 1 83 ? -24.589 5.971 57.606 1.00 46.72 83 HIS A C 1
ATOM 714 O O . HIS A 1 83 ? -23.803 6.811 58.034 1.00 46.72 83 HIS A O 1
ATOM 720 N N . ALA A 1 84 ? -25.092 5.934 56.362 1.00 45.81 84 ALA A N 1
ATOM 721 C CA . ALA A 1 84 ? -24.667 6.679 55.161 1.00 45.81 84 ALA A CA 1
ATOM 722 C C . ALA A 1 84 ? -23.365 6.107 54.559 1.00 45.81 84 ALA A C 1
ATOM 724 O O . ALA A 1 84 ? -22.325 6.167 55.195 1.00 45.81 84 ALA A O 1
ATOM 725 N N . ASP A 1 85 ? -23.321 5.416 53.418 1.00 44.66 85 ASP A N 1
ATOM 726 C CA . ASP A 1 85 ? -24.092 5.521 52.179 1.00 44.66 85 ASP A CA 1
ATOM 727 C C . ASP A 1 85 ? -24.360 4.131 51.561 1.00 44.66 85 ASP A C 1
ATOM 729 O O . ASP A 1 85 ? -23.517 3.580 50.856 1.00 44.66 85 ASP A O 1
ATOM 733 N N . ASP A 1 86 ? -25.576 3.603 51.724 1.00 43.78 86 ASP A N 1
ATOM 734 C CA . ASP A 1 86 ? -26.133 2.605 50.788 1.00 43.78 86 ASP A CA 1
ATOM 735 C C . ASP A 1 86 ? -26.867 3.309 49.625 1.00 43.78 86 ASP A C 1
ATOM 737 O O . ASP A 1 86 ? -27.777 2.772 49.003 1.00 43.78 86 ASP A O 1
ATOM 741 N N . SER A 1 87 ? -26.423 4.524 49.284 1.00 48.34 87 SER A N 1
ATOM 742 C CA . SER A 1 87 ? -26.736 5.233 48.035 1.00 48.34 87 SER A CA 1
ATOM 743 C C . SER A 1 87 ? -25.927 4.683 46.850 1.00 48.34 87 SER A C 1
ATOM 745 O O . SER A 1 87 ? -25.941 5.249 45.756 1.00 48.34 87 SER A O 1
ATOM 747 N N . SER A 1 88 ? -25.200 3.576 47.042 1.00 46.19 88 SER A N 1
ATOM 748 C CA . SER A 1 88 ? -24.644 2.808 45.938 1.00 46.19 88 SER A CA 1
ATOM 749 C C . SER A 1 88 ? -25.800 2.115 45.223 1.00 46.19 88 SER A C 1
ATOM 751 O O . SER A 1 88 ? -26.223 1.014 45.568 1.00 46.19 88 SER A O 1
ATOM 753 N N . LEU A 1 89 ? -26.329 2.809 44.213 1.00 57.31 89 LEU A N 1
ATOM 754 C CA . LEU A 1 89 ? -27.165 2.260 43.157 1.00 57.31 89 LEU A CA 1
ATOM 755 C C . LEU A 1 89 ? -26.450 1.021 42.602 1.00 57.31 89 LEU A C 1
ATOM 757 O O . LEU A 1 89 ? -25.612 1.091 41.700 1.00 57.31 89 LEU A O 1
ATOM 761 N N . SER A 1 90 ? -26.719 -0.129 43.209 1.00 60.94 90 SER A N 1
ATOM 762 C CA . SER A 1 90 ? -26.229 -1.416 42.766 1.00 60.94 90 SER A CA 1
ATOM 763 C C . SER A 1 90 ? -26.935 -1.677 41.449 1.00 60.94 90 SER A C 1
ATOM 765 O O . SER A 1 90 ? -28.071 -2.135 41.412 1.00 60.94 90 SER A O 1
ATOM 767 N N . VAL A 1 91 ? -26.278 -1.274 40.353 1.00 69.56 91 VAL A N 1
ATOM 768 C CA . VAL A 1 91 ? -26.806 -1.427 38.995 1.00 69.56 91 VAL A CA 1
ATOM 769 C C . VAL A 1 91 ? -27.337 -2.857 38.878 1.00 69.56 91 VAL A C 1
ATOM 771 O O . VAL A 1 91 ? -26.542 -3.792 39.061 1.00 69.56 91 VAL A O 1
ATOM 774 N N . PRO A 1 92 ? -28.652 -3.046 38.651 1.00 75.62 92 PRO A N 1
ATOM 775 C CA . PRO A 1 92 ? -29.255 -4.365 38.710 1.00 75.62 92 PRO A CA 1
ATOM 776 C C . PRO A 1 92 ? -28.555 -5.276 37.704 1.00 75.62 92 PRO A C 1
ATOM 778 O O . PRO A 1 92 ? -28.125 -4.825 36.639 1.00 75.62 92 PRO A O 1
ATOM 781 N N . ALA A 1 93 ? -28.417 -6.565 38.022 1.00 73.62 93 ALA A N 1
ATOM 782 C CA . ALA A 1 93 ? -27.742 -7.523 37.141 1.00 73.62 93 ALA A CA 1
ATOM 783 C C . ALA A 1 93 ? -28.310 -7.494 35.705 1.00 73.62 93 ALA A C 1
ATOM 785 O O . ALA A 1 93 ? -27.556 -7.638 34.746 1.00 73.62 93 ALA A O 1
ATOM 786 N N . ALA A 1 94 ? -29.606 -7.195 35.562 1.00 69.44 94 ALA A N 1
ATOM 787 C CA . ALA A 1 94 ? -30.271 -6.954 34.285 1.00 69.44 94 ALA A CA 1
ATOM 788 C C . ALA A 1 94 ? -29.736 -5.720 33.525 1.00 69.44 94 ALA A C 1
ATOM 790 O O . ALA A 1 94 ? -29.476 -5.811 32.328 1.00 69.44 94 ALA A O 1
ATOM 791 N N . ALA A 1 95 ? -29.488 -4.592 34.200 1.00 71.56 95 ALA A N 1
ATOM 792 C CA . ALA A 1 95 ? -28.902 -3.399 33.581 1.00 71.56 95 ALA A CA 1
ATOM 793 C C . ALA A 1 95 ? -27.423 -3.610 33.202 1.00 71.56 95 ALA A C 1
ATOM 795 O O . ALA A 1 95 ? -26.995 -3.191 32.127 1.00 71.56 95 ALA A O 1
ATOM 796 N N . ARG A 1 96 ? -26.661 -4.363 34.012 1.00 68.88 96 ARG A N 1
ATOM 797 C CA . ARG A 1 96 ? -25.287 -4.779 33.663 1.00 68.88 96 ARG A CA 1
ATOM 798 C C . ARG A 1 96 ? -25.256 -5.735 32.469 1.00 68.88 96 ARG A C 1
ATOM 800 O O . ARG A 1 96 ? -24.349 -5.651 31.644 1.00 68.88 96 ARG A O 1
ATOM 807 N N . GLN A 1 97 ? -26.227 -6.643 32.367 1.00 76.06 97 GLN A N 1
ATOM 808 C CA . GLN A 1 97 ? -26.367 -7.552 31.228 1.00 76.06 97 GLN A CA 1
ATOM 809 C C . GLN A 1 97 ? -26.729 -6.779 29.950 1.00 76.06 97 GLN A C 1
ATOM 811 O O . GLN A 1 97 ? -26.108 -7.012 28.916 1.00 76.06 97 GLN A O 1
ATOM 816 N N . GLY A 1 98 ? -27.654 -5.817 30.031 1.00 75.56 98 GLY A N 1
ATOM 817 C CA . GLY A 1 98 ? -28.009 -4.929 28.919 1.00 75.56 98 GLY A CA 1
ATOM 818 C C . GLY A 1 98 ? -26.819 -4.109 28.417 1.00 75.56 98 GLY A C 1
ATOM 819 O O . GLY A 1 98 ? -26.516 -4.137 27.226 1.00 75.56 98 GLY A O 1
ATOM 820 N N . GLN A 1 99 ? -26.062 -3.476 29.321 1.00 76.00 99 GLN A N 1
ATOM 821 C CA . GLN A 1 99 ? -24.836 -2.754 28.953 1.00 76.00 99 GLN A CA 1
ATOM 822 C C . GLN A 1 99 ? -23.781 -3.674 28.331 1.00 76.00 99 GLN A C 1
ATOM 824 O O . GLN A 1 99 ? -23.145 -3.300 27.353 1.00 76.00 99 GLN A O 1
ATOM 829 N N . ARG A 1 100 ? -23.621 -4.907 28.825 1.00 74.25 100 ARG A N 1
ATOM 830 C CA . ARG A 1 100 ? -22.701 -5.885 28.224 1.00 74.25 100 ARG A CA 1
ATOM 831 C C . ARG A 1 100 ? -23.106 -6.291 26.812 1.00 74.25 100 ARG A C 1
ATOM 833 O O . ARG A 1 100 ? -22.221 -6.456 25.982 1.00 74.25 100 ARG A O 1
ATOM 840 N N . VAL A 1 101 ? -24.399 -6.457 26.534 1.00 80.19 101 VAL A N 1
ATOM 841 C CA . VAL A 1 101 ? -24.889 -6.795 25.187 1.00 80.19 101 VAL A CA 1
ATOM 842 C C . VAL A 1 101 ? -24.694 -5.621 24.230 1.00 80.19 101 VAL A C 1
ATOM 844 O O . VAL A 1 101 ? -24.157 -5.827 23.149 1.00 80.19 101 VAL A O 1
ATOM 847 N N . VAL A 1 102 ? -25.033 -4.395 24.638 1.00 81.44 102 VAL A N 1
ATOM 848 C CA . VAL A 1 102 ? -24.815 -3.189 23.817 1.00 81.44 102 VAL A CA 1
ATOM 849 C C . VAL A 1 102 ? -23.325 -2.971 23.544 1.00 81.44 102 VAL A C 1
ATOM 851 O O . VAL A 1 102 ? -22.932 -2.702 22.414 1.00 81.44 102 VAL A O 1
ATOM 854 N N . GLN A 1 103 ? -22.471 -3.174 24.546 1.00 80.38 103 GLN A N 1
ATOM 855 C CA . GLN A 1 103 ? -21.026 -3.019 24.393 1.00 80.38 103 GLN A CA 1
ATOM 856 C C . GLN A 1 103 ? -20.401 -4.126 23.538 1.00 80.38 103 GLN A C 1
ATOM 858 O O . GLN A 1 103 ? -19.476 -3.866 22.773 1.00 80.38 103 GLN A O 1
ATOM 863 N N . ARG A 1 104 ? -20.930 -5.353 23.619 1.00 79.62 104 ARG A N 1
ATOM 864 C CA . ARG A 1 104 ? -20.580 -6.445 22.701 1.00 79.62 104 ARG A CA 1
ATOM 865 C C . ARG A 1 104 ? -21.003 -6.110 21.278 1.00 79.62 104 ARG A C 1
ATOM 867 O O . ARG A 1 104 ? -20.185 -6.280 20.389 1.00 79.62 104 ARG A O 1
ATOM 874 N N . LEU A 1 105 ? -22.225 -5.612 21.083 1.00 81.50 105 LEU A N 1
ATOM 875 C CA . LEU A 1 105 ? -22.763 -5.242 19.774 1.00 81.50 105 LEU A CA 1
ATOM 876 C C . LEU A 1 105 ? -21.917 -4.146 19.111 1.00 81.50 105 LEU A C 1
ATOM 878 O O . LEU A 1 105 ? -21.558 -4.268 17.945 1.00 81.50 105 LEU A O 1
ATOM 882 N N . HIS A 1 106 ? -21.525 -3.127 19.879 1.00 81.94 106 HIS A N 1
ATOM 883 C CA . HIS A 1 106 ? -20.627 -2.081 19.397 1.00 81.94 106 HIS A CA 1
ATOM 884 C C . HIS A 1 106 ? -19.256 -2.648 18.995 1.00 81.94 106 HIS A C 1
ATOM 886 O O . HIS A 1 106 ? -18.729 -2.280 17.952 1.00 81.94 106 HIS A O 1
ATOM 892 N N . LEU A 1 107 ? -18.698 -3.592 19.764 1.00 84.25 107 LEU A N 1
ATOM 893 C CA . LEU A 1 107 ? -17.428 -4.241 19.415 1.00 84.25 107 LEU A CA 1
ATOM 894 C C . LEU A 1 107 ? -17.504 -4.990 18.075 1.00 84.25 107 LEU A C 1
ATOM 896 O O . LEU A 1 107 ? -16.625 -4.808 17.240 1.00 84.25 107 LEU A O 1
ATOM 900 N N . VAL A 1 108 ? -18.567 -5.772 17.838 1.00 88.56 108 VAL A N 1
ATOM 901 C CA . VAL A 1 108 ? -18.724 -6.513 16.566 1.00 88.56 108 VAL A CA 1
ATOM 902 C C . VAL A 1 108 ? -18.896 -5.573 15.371 1.00 88.56 108 VAL A C 1
ATOM 904 O O . VAL A 1 108 ? -18.462 -5.901 14.269 1.00 88.56 108 VAL A O 1
ATOM 907 N N . GLN A 1 109 ? -19.501 -4.397 15.568 1.00 87.81 109 GLN A N 1
ATOM 908 C CA . GLN A 1 109 ? -19.594 -3.383 14.514 1.00 87.81 109 GLN A CA 1
ATOM 909 C C . GLN A 1 109 ? -18.219 -2.805 14.160 1.00 87.81 109 GLN A C 1
ATOM 911 O O . GLN A 1 109 ? -17.897 -2.697 12.979 1.00 87.81 109 GLN A O 1
ATOM 916 N N . GLN A 1 110 ? -17.392 -2.492 15.161 1.00 88.75 110 GLN A N 1
ATOM 917 C CA . GLN A 1 110 ? -16.025 -2.003 14.942 1.00 88.75 110 GLN A CA 1
ATOM 918 C C . GLN A 1 110 ? -15.150 -3.064 14.254 1.00 88.75 110 GLN A C 1
ATOM 920 O O . GLN A 1 110 ? -14.426 -2.761 13.307 1.00 88.75 110 GLN A O 1
ATOM 925 N N . GLU A 1 111 ? -15.274 -4.328 14.664 1.00 90.81 111 GLU A N 1
ATOM 926 C CA . GLU A 1 111 ? -14.581 -5.455 14.029 1.00 90.81 111 GLU A CA 1
ATOM 927 C C . GLU A 1 111 ? -14.978 -5.609 12.556 1.00 90.81 111 GLU A C 1
ATOM 929 O O . GLU A 1 111 ? -14.114 -5.786 11.697 1.00 90.81 111 GLU A O 1
ATOM 934 N N . PHE A 1 112 ? -16.270 -5.496 12.235 1.00 94.88 112 PHE A N 1
ATOM 935 C CA . PHE A 1 112 ? -16.746 -5.610 10.858 1.00 94.88 112 PHE A CA 1
ATOM 936 C C . PHE A 1 112 ? -16.171 -4.518 9.950 1.00 94.88 112 PHE A C 1
ATOM 938 O O . PHE A 1 112 ? -15.685 -4.823 8.860 1.00 94.88 112 PHE A O 1
ATOM 945 N N . VAL A 1 113 ? -16.188 -3.260 10.402 1.00 93.06 113 VAL A N 1
ATOM 946 C CA . VAL A 1 113 ? -15.632 -2.130 9.641 1.00 93.06 113 VAL A CA 1
ATOM 947 C C . VAL A 1 113 ? -14.129 -2.313 9.422 1.00 93.06 113 VAL A C 1
ATOM 949 O O . VAL A 1 113 ? -13.643 -2.103 8.309 1.00 93.06 113 VAL A O 1
ATOM 952 N N . LEU A 1 114 ? -13.403 -2.785 10.441 1.00 92.81 114 LEU A N 1
ATOM 953 C CA . LEU A 1 114 ? -11.972 -3.064 10.345 1.00 92.81 114 LEU A CA 1
ATOM 954 C C . LEU A 1 114 ? -11.666 -4.172 9.331 1.00 92.81 114 LEU A C 1
ATOM 956 O O . LEU A 1 114 ? -10.803 -3.995 8.470 1.00 92.81 114 LEU A O 1
ATOM 960 N N . PHE A 1 115 ? -12.381 -5.298 9.382 1.00 95.44 115 PHE A N 1
ATOM 961 C CA . PHE A 1 115 ? -12.176 -6.382 8.422 1.00 95.44 115 PHE A CA 1
ATOM 962 C C . PHE A 1 115 ? -12.557 -5.967 7.004 1.00 95.44 115 PHE A C 1
ATOM 964 O O . PHE A 1 115 ? -11.805 -6.245 6.071 1.00 95.44 115 PHE A O 1
ATOM 971 N N . LEU A 1 116 ? -13.675 -5.261 6.830 1.00 96.44 116 LEU A N 1
ATOM 972 C CA . LEU A 1 116 ? -14.093 -4.757 5.525 1.00 96.44 116 LEU A CA 1
ATOM 973 C C . LEU A 1 116 ? -13.031 -3.829 4.919 1.00 96.44 116 LEU A C 1
ATOM 975 O O . LEU A 1 116 ? -12.655 -4.005 3.758 1.00 96.44 116 LEU A O 1
ATOM 979 N N . GLY A 1 117 ? -12.504 -2.891 5.710 1.00 95.62 117 GLY A N 1
ATOM 980 C CA . GLY A 1 117 ? -11.416 -2.006 5.294 1.00 95.62 117 GLY A CA 1
ATOM 981 C C . GLY A 1 117 ? -10.147 -2.776 4.928 1.00 95.62 117 GLY A C 1
ATOM 982 O O . GLY A 1 117 ? -9.564 -2.538 3.870 1.00 95.62 117 GLY A O 1
ATOM 983 N N . LEU A 1 118 ? -9.754 -3.758 5.743 1.00 95.19 118 LEU A N 1
ATOM 984 C CA . LEU A 1 118 ? -8.576 -4.587 5.482 1.00 95.19 118 LEU A CA 1
ATOM 985 C C . LEU A 1 118 ? -8.709 -5.385 4.175 1.00 95.19 118 LEU A C 1
ATOM 987 O O . LEU A 1 118 ? -7.757 -5.445 3.395 1.00 95.19 118 LEU A O 1
ATOM 991 N N . TYR A 1 119 ? -9.888 -5.948 3.897 1.00 96.44 119 TYR A N 1
ATOM 992 C CA . TYR A 1 119 ? -10.157 -6.649 2.640 1.00 96.44 119 TYR A CA 1
ATOM 993 C C . TYR A 1 119 ? -10.141 -5.707 1.435 1.00 96.44 119 TYR A C 1
ATOM 995 O O . TYR A 1 119 ? -9.549 -6.052 0.411 1.00 96.44 119 TYR A O 1
ATOM 1003 N N . MET A 1 120 ? -10.724 -4.510 1.544 1.00 96.25 120 MET A N 1
ATOM 1004 C CA . MET A 1 120 ? -10.667 -3.520 0.462 1.00 96.25 120 MET A CA 1
ATOM 1005 C C . MET A 1 120 ? -9.228 -3.100 0.148 1.00 96.25 120 MET A C 1
ATOM 1007 O O . MET A 1 120 ? -8.843 -3.060 -1.021 1.00 96.25 120 MET A O 1
ATOM 1011 N N . ILE A 1 121 ? -8.410 -2.854 1.175 1.00 95.69 121 ILE A N 1
ATOM 1012 C CA . ILE A 1 121 ? -6.990 -2.522 1.007 1.00 95.69 121 ILE A CA 1
ATOM 1013 C C . ILE A 1 121 ? -6.233 -3.692 0.368 1.00 95.69 121 ILE A C 1
ATOM 1015 O O . ILE A 1 121 ? -5.446 -3.477 -0.554 1.00 95.69 121 ILE A O 1
ATOM 1019 N N . ALA A 1 122 ? -6.480 -4.927 0.812 1.00 95.44 122 ALA A N 1
ATOM 1020 C CA . ALA A 1 122 ? -5.835 -6.116 0.260 1.00 95.44 122 ALA A CA 1
ATOM 1021 C C . ALA A 1 122 ? -6.138 -6.294 -1.237 1.00 95.44 122 ALA A C 1
ATOM 1023 O O . ALA A 1 122 ? -5.220 -6.529 -2.025 1.00 95.44 122 ALA A O 1
ATOM 1024 N N . VAL A 1 123 ? -7.399 -6.123 -1.641 1.00 95.94 123 VAL A N 1
ATOM 1025 C CA . VAL A 1 123 ? -7.812 -6.200 -3.051 1.00 95.94 123 VAL A CA 1
ATOM 1026 C C . VAL A 1 123 ? -7.213 -5.047 -3.859 1.00 95.94 123 VAL A C 1
ATOM 1028 O O . VAL A 1 123 ? -6.625 -5.281 -4.916 1.00 95.94 123 VAL A O 1
ATOM 1031 N N . GLY A 1 124 ? -7.294 -3.815 -3.349 1.00 94.50 124 GLY A N 1
ATOM 1032 C CA . GLY A 1 124 ? -6.771 -2.628 -4.025 1.00 94.50 124 GLY A CA 1
ATOM 1033 C C . GLY A 1 124 ? -5.261 -2.700 -4.253 1.00 94.50 124 GLY A C 1
ATOM 1034 O O . GLY A 1 124 ? -4.794 -2.578 -5.383 1.00 94.50 124 GLY A O 1
ATOM 1035 N N . LEU A 1 125 ? -4.483 -2.971 -3.205 1.00 93.12 125 LEU A N 1
ATOM 1036 C CA . LEU A 1 125 ? -3.024 -3.076 -3.299 1.00 93.12 125 LEU A CA 1
ATOM 1037 C C . LEU A 1 125 ? -2.565 -4.322 -4.068 1.00 93.12 125 LEU A C 1
ATOM 1039 O O . LEU A 1 125 ? -1.506 -4.287 -4.698 1.00 93.12 125 LEU A O 1
ATOM 1043 N N . GLY A 1 126 ? -3.335 -5.412 -4.022 1.00 92.75 126 GLY A N 1
ATOM 1044 C CA . GLY A 1 126 ? -3.054 -6.640 -4.765 1.00 92.75 126 GLY A CA 1
ATOM 1045 C C . GLY A 1 126 ? -3.213 -6.473 -6.277 1.00 92.75 126 GLY A C 1
ATOM 1046 O O . GLY A 1 126 ? -2.379 -6.968 -7.031 1.00 92.75 126 GLY A O 1
ATOM 1047 N N . GLY A 1 127 ? -4.239 -5.740 -6.722 1.00 92.06 127 GLY A N 1
ATOM 1048 C CA . GLY A 1 127 ? -4.493 -5.485 -8.144 1.00 92.06 127 GLY A CA 1
ATOM 1049 C C . GLY A 1 127 ? -3.720 -4.296 -8.717 1.00 92.06 127 GLY A C 1
ATOM 1050 O O . GLY A 1 127 ? -3.241 -4.354 -9.845 1.00 92.06 127 GLY A O 1
ATOM 1051 N N . LEU A 1 128 ? -3.547 -3.219 -7.947 1.00 93.75 128 LEU A N 1
ATOM 1052 C CA . LEU A 1 128 ? -2.948 -1.978 -8.448 1.00 93.75 128 LEU A CA 1
ATOM 1053 C C . LEU A 1 128 ? -1.457 -2.127 -8.792 1.00 93.75 128 LEU A C 1
ATOM 1055 O O . LEU A 1 128 ? -0.999 -1.611 -9.810 1.00 93.75 128 LEU A O 1
ATOM 1059 N N . ARG A 1 129 ? -0.693 -2.846 -7.960 1.00 89.25 129 ARG A N 1
ATOM 1060 C CA . ARG A 1 129 ? 0.762 -3.014 -8.126 1.00 89.25 129 ARG A CA 1
ATOM 1061 C C . ARG A 1 129 ? 1.160 -3.671 -9.457 1.00 89.25 129 ARG A C 1
ATOM 1063 O O . ARG A 1 129 ? 1.956 -3.061 -10.169 1.00 89.25 129 ARG A O 1
ATOM 1070 N N . PRO A 1 130 ? 0.643 -4.857 -9.841 1.00 90.69 130 PRO A N 1
ATOM 1071 C CA . PRO A 1 130 ? 1.016 -5.475 -11.115 1.00 90.69 130 PRO A CA 1
ATOM 1072 C C . PRO A 1 130 ? 0.574 -4.640 -12.324 1.00 90.69 130 PRO A C 1
ATOM 1074 O O . PRO A 1 130 ? 1.314 -4.561 -13.302 1.00 90.69 130 PRO A O 1
ATOM 1077 N N . CYS A 1 131 ? -0.576 -3.959 -12.242 1.00 92.19 131 CYS A N 1
ATOM 1078 C CA . CYS A 1 131 ? -1.055 -3.073 -13.305 1.00 92.19 131 CYS A CA 1
ATOM 1079 C C . CYS A 1 131 ? -0.109 -1.887 -13.540 1.00 92.19 131 CYS A C 1
ATOM 1081 O O . CYS A 1 131 ? 0.237 -1.599 -14.684 1.00 92.19 131 CYS A O 1
ATOM 1083 N N . LEU A 1 132 ? 0.360 -1.239 -12.467 1.00 91.19 132 LEU A N 1
ATOM 1084 C CA . LEU A 1 132 ? 1.328 -0.140 -12.553 1.00 91.19 132 LEU A CA 1
ATOM 1085 C C . LEU A 1 132 ? 2.655 -0.589 -13.173 1.00 91.19 132 LEU A C 1
ATOM 1087 O O . LEU A 1 132 ? 3.205 0.112 -14.016 1.00 91.19 132 LEU A O 1
ATOM 1091 N N . MET A 1 133 ? 3.156 -1.764 -12.786 1.00 91.12 133 MET A N 1
ATOM 1092 C CA . MET A 1 133 ? 4.413 -2.296 -13.323 1.00 91.12 133 MET A CA 1
ATOM 1093 C C . MET A 1 133 ? 4.295 -2.664 -14.798 1.00 91.12 133 MET A C 1
ATOM 1095 O O . MET A 1 133 ? 5.204 -2.375 -15.569 1.00 91.12 133 MET A O 1
ATOM 1099 N N . SER A 1 134 ? 3.177 -3.276 -15.198 1.00 91.81 134 SER A N 1
ATOM 1100 C CA . SER A 1 134 ? 2.933 -3.636 -16.595 1.00 91.81 134 SER A CA 1
ATOM 1101 C C . SER A 1 134 ? 2.808 -2.394 -17.471 1.00 91.81 134 SER A C 1
ATOM 1103 O O . SER A 1 134 ? 3.408 -2.352 -18.537 1.00 91.81 134 SER A O 1
ATOM 1105 N N . PHE A 1 135 ? 2.081 -1.371 -17.014 1.00 92.25 135 PHE A N 1
ATOM 1106 C CA . PHE A 1 135 ? 1.961 -0.108 -17.742 1.00 92.25 135 PHE A CA 1
ATOM 1107 C C . PHE A 1 135 ? 3.294 0.646 -17.810 1.00 92.25 135 PHE A C 1
ATOM 1109 O O . PHE A 1 135 ? 3.640 1.181 -18.855 1.00 92.25 135 PHE A O 1
ATOM 1116 N N . GLY A 1 136 ? 4.069 0.653 -16.720 1.00 91.31 136 GLY A N 1
ATOM 1117 C CA . GLY A 1 136 ? 5.410 1.238 -16.704 1.00 91.31 136 GLY A CA 1
ATOM 1118 C C . GLY A 1 136 ? 6.389 0.503 -17.622 1.00 91.31 136 GLY A C 1
ATOM 1119 O O . GLY A 1 136 ? 7.208 1.144 -18.269 1.00 91.31 136 GLY A O 1
ATOM 1120 N N . ALA A 1 137 ? 6.284 -0.825 -17.727 1.00 91.00 137 ALA A N 1
ATOM 1121 C CA . ALA A 1 137 ? 7.099 -1.626 -18.640 1.00 91.00 137 ALA A CA 1
ATOM 1122 C C . ALA A 1 137 ? 6.782 -1.354 -20.118 1.00 91.00 137 ALA A C 1
ATOM 1124 O O . ALA A 1 137 ? 7.697 -1.414 -20.936 1.00 91.00 137 ALA A O 1
ATOM 1125 N N . ASP A 1 138 ? 5.511 -1.078 -20.431 1.00 92.69 138 ASP A N 1
ATOM 1126 C CA . ASP A 1 138 ? 4.995 -0.866 -21.793 1.00 92.69 138 ASP A CA 1
ATOM 1127 C C . ASP A 1 138 ? 5.459 0.464 -22.411 1.00 92.69 138 ASP A C 1
ATOM 1129 O O . ASP A 1 138 ? 5.424 0.632 -23.623 1.00 92.69 138 ASP A O 1
ATOM 1133 N N . GLN A 1 139 ? 5.950 1.401 -21.590 1.00 90.44 139 GLN A N 1
ATOM 1134 C CA . GLN A 1 139 ? 6.501 2.678 -22.062 1.00 90.44 139 GLN A CA 1
ATOM 1135 C C . GLN A 1 139 ? 7.903 2.564 -22.682 1.00 90.44 139 GLN A C 1
ATOM 1137 O O . GLN A 1 139 ? 8.381 3.541 -23.249 1.00 90.44 139 GLN A O 1
ATOM 1142 N N . PHE A 1 140 ? 8.580 1.421 -22.546 1.00 90.25 140 PHE A N 1
ATOM 1143 C CA . PHE A 1 140 ? 9.959 1.233 -23.004 1.00 90.25 140 PHE A CA 1
ATOM 1144 C C . PHE A 1 140 ? 10.029 0.155 -24.086 1.00 90.25 140 PHE A C 1
ATOM 1146 O O . PHE A 1 140 ? 9.610 -0.982 -23.833 1.00 90.25 140 PHE A O 1
ATOM 1153 N N . ASP A 1 141 ? 10.625 0.471 -25.238 1.00 88.56 141 ASP A N 1
ATOM 1154 C CA . ASP A 1 141 ? 10.836 -0.500 -26.309 1.00 88.56 141 ASP A CA 1
ATOM 1155 C C . ASP A 1 141 ? 12.011 -1.437 -25.974 1.00 88.56 141 ASP A C 1
ATOM 1157 O O . ASP A 1 141 ? 13.102 -1.026 -25.573 1.00 88.56 141 ASP A O 1
ATOM 1161 N N . ASP A 1 142 ? 11.798 -2.741 -26.149 1.00 85.44 142 ASP A N 1
ATOM 1162 C CA . ASP A 1 142 ? 12.839 -3.755 -25.973 1.00 85.44 142 ASP A CA 1
ATOM 1163 C C . ASP A 1 142 ? 13.753 -3.882 -27.211 1.00 85.44 142 ASP A C 1
ATOM 1165 O O . ASP A 1 142 ? 14.741 -4.626 -27.177 1.00 85.44 142 ASP A O 1
ATOM 1169 N N . GLY A 1 143 ? 13.437 -3.177 -28.303 1.00 84.94 143 GLY A N 1
ATOM 1170 C CA . GLY A 1 143 ? 14.227 -3.118 -29.533 1.00 84.94 143 GLY A CA 1
ATOM 1171 C C . GLY A 1 143 ? 15.439 -2.181 -29.477 1.00 84.94 143 GLY A C 1
ATOM 1172 O O . GLY A 1 143 ? 16.448 -2.477 -30.119 1.00 84.94 143 GLY A O 1
ATOM 1173 N N . ASP A 1 144 ? 15.386 -1.100 -28.691 1.00 89.38 144 ASP A N 1
ATOM 1174 C CA . ASP A 1 144 ? 16.469 -0.110 -28.584 1.00 89.38 144 ASP A CA 1
ATOM 1175 C C . ASP A 1 144 ? 17.361 -0.389 -27.352 1.00 89.38 144 ASP A C 1
ATOM 1177 O O . ASP A 1 144 ? 16.884 -0.371 -26.213 1.00 89.38 144 ASP A O 1
ATOM 1181 N N . PRO A 1 145 ? 18.674 -0.644 -27.519 1.00 86.44 145 PRO A N 1
ATOM 1182 C CA . PRO A 1 145 ? 19.577 -0.893 -26.394 1.00 86.44 145 PRO A CA 1
ATOM 1183 C C . PRO A 1 145 ? 19.666 0.269 -25.388 1.00 86.44 145 PRO A C 1
ATOM 1185 O O . PRO A 1 145 ? 19.932 0.022 -24.209 1.00 86.44 145 PRO A O 1
ATOM 1188 N N . SER A 1 146 ? 19.435 1.514 -25.813 1.00 87.31 146 SER A N 1
ATOM 1189 C CA . SER A 1 146 ? 19.460 2.692 -24.938 1.00 87.31 146 SER A CA 1
ATOM 1190 C C . SER A 1 146 ? 18.216 2.779 -24.042 1.00 87.31 146 SER A C 1
ATOM 1192 O O . SER A 1 146 ? 18.324 3.006 -22.829 1.00 87.31 146 SER A O 1
ATOM 1194 N N . GLU A 1 147 ? 17.035 2.493 -24.593 1.00 88.31 147 GLU A N 1
ATOM 1195 C CA . GLU A 1 147 ? 15.781 2.456 -23.837 1.00 88.31 147 GLU A CA 1
ATOM 1196 C C . GLU A 1 147 ? 15.751 1.286 -22.851 1.00 88.31 147 GLU A C 1
ATOM 1198 O O . GLU A 1 147 ? 15.298 1.440 -21.716 1.00 88.31 147 GLU A O 1
ATOM 1203 N N . ARG A 1 148 ? 16.344 0.143 -23.210 1.00 86.69 148 ARG A N 1
ATOM 1204 C CA . ARG A 1 148 ? 16.475 -1.021 -22.314 1.00 86.69 148 ARG A CA 1
ATOM 1205 C C . ARG A 1 148 ? 17.305 -0.729 -21.068 1.00 86.69 148 ARG A C 1
ATOM 1207 O O . ARG A 1 148 ? 16.938 -1.162 -19.974 1.00 86.69 148 ARG A O 1
ATOM 1214 N N . ALA A 1 149 ? 18.404 0.015 -21.206 1.00 87.94 149 ALA A N 1
ATOM 1215 C CA . ALA A 1 149 ? 19.204 0.445 -20.058 1.00 87.94 149 ALA A CA 1
ATOM 1216 C C . ALA A 1 149 ? 18.392 1.369 -19.130 1.00 87.94 149 ALA A C 1
ATOM 1218 O O . ALA A 1 149 ? 18.432 1.238 -17.902 1.00 87.94 149 ALA A O 1
ATOM 1219 N N . THR A 1 150 ? 17.587 2.252 -19.722 1.00 88.88 150 THR A N 1
ATOM 1220 C CA . THR A 1 150 ? 16.734 3.199 -18.993 1.00 88.88 150 THR A CA 1
ATOM 1221 C C . THR A 1 150 ? 15.569 2.493 -18.287 1.00 88.88 150 THR A C 1
ATOM 1223 O O . THR A 1 150 ? 15.291 2.790 -17.123 1.00 88.88 150 THR A O 1
ATOM 1226 N N . LYS A 1 151 ? 14.969 1.474 -18.916 1.00 90.62 151 LYS A N 1
ATOM 1227 C CA . LYS A 1 151 ? 13.949 0.583 -18.333 1.00 90.62 151 LYS A CA 1
ATOM 1228 C C . LYS A 1 151 ? 14.451 -0.103 -17.060 1.00 90.62 151 LYS A C 1
ATOM 1230 O O . LYS A 1 151 ? 13.755 -0.125 -16.047 1.00 90.62 151 LYS A O 1
ATOM 1235 N N . GLY A 1 152 ? 15.682 -0.622 -17.078 1.00 89.81 152 GLY A N 1
ATOM 1236 C CA . GLY A 1 152 ? 16.310 -1.233 -15.901 1.00 89.81 152 GLY A CA 1
ATOM 1237 C C . GLY A 1 152 ? 16.507 -0.242 -14.748 1.00 89.81 152 GLY A C 1
ATOM 1238 O O . GLY A 1 152 ? 16.184 -0.550 -13.600 1.00 89.81 152 GLY A O 1
ATOM 1239 N N . SER A 1 153 ? 16.969 0.974 -15.056 1.00 91.69 153 SER A N 1
ATOM 1240 C CA . SER A 1 153 ? 17.123 2.052 -14.069 1.00 91.69 153 SER A CA 1
ATOM 1241 C C . SER A 1 153 ? 15.783 2.480 -13.458 1.00 91.69 153 SER A C 1
ATOM 1243 O O . SER A 1 153 ? 15.692 2.658 -12.243 1.00 91.69 153 SER A O 1
ATOM 1245 N N . PHE A 1 154 ? 14.719 2.560 -14.266 1.00 91.94 154 PHE A N 1
ATOM 1246 C CA . PHE A 1 154 ? 13.361 2.851 -13.797 1.00 91.94 154 PHE A CA 1
ATOM 1247 C C . PHE A 1 154 ? 12.882 1.830 -12.758 1.00 91.94 154 PHE A C 1
ATOM 1249 O O . PHE A 1 154 ? 12.452 2.213 -11.668 1.00 91.94 154 PHE A O 1
ATOM 1256 N N . PHE A 1 155 ? 13.013 0.531 -13.044 1.00 91.25 155 PHE A N 1
ATOM 1257 C CA . PHE A 1 155 ? 12.626 -0.508 -12.084 1.00 91.25 155 PHE A CA 1
ATOM 1258 C C . PHE A 1 155 ? 13.503 -0.507 -10.831 1.00 91.25 155 PHE A C 1
ATOM 1260 O O . PHE A 1 155 ? 12.990 -0.714 -9.731 1.00 91.25 155 PHE A O 1
ATOM 1267 N N . ASN A 1 156 ? 14.798 -0.220 -10.962 1.00 94.06 156 ASN A N 1
ATOM 1268 C CA . ASN A 1 156 ? 15.685 -0.096 -9.809 1.00 94.06 156 ASN A CA 1
ATOM 1269 C C . ASN A 1 156 ? 15.248 1.052 -8.880 1.00 94.06 156 ASN A C 1
ATOM 1271 O O . ASN A 1 156 ? 15.099 0.861 -7.672 1.00 94.06 156 ASN A O 1
ATOM 1275 N N . TRP A 1 157 ? 14.947 2.225 -9.446 1.00 94.31 157 TRP A N 1
ATOM 1276 C CA . TRP A 1 157 ? 14.415 3.363 -8.695 1.00 94.31 157 TRP A CA 1
ATOM 1277 C C . TRP A 1 157 ? 13.039 3.093 -8.094 1.00 94.31 157 TRP A C 1
ATOM 1279 O O . TRP A 1 157 ? 12.780 3.503 -6.961 1.00 94.31 157 TRP A O 1
ATOM 1289 N N . TYR A 1 158 ? 12.163 2.383 -8.804 1.00 92.62 158 TYR A N 1
ATOM 1290 C CA . TYR A 1 158 ? 10.869 1.972 -8.270 1.00 92.62 158 TYR A CA 1
ATOM 1291 C C . TYR A 1 158 ? 11.043 1.130 -6.998 1.00 92.62 158 TYR A C 1
ATOM 1293 O O . TYR A 1 158 ? 10.447 1.429 -5.963 1.00 92.62 158 TYR A O 1
ATOM 1301 N N . ILE A 1 159 ? 11.903 0.107 -7.044 1.00 93.12 159 ILE A N 1
ATOM 1302 C CA . ILE A 1 159 ? 12.148 -0.774 -5.896 1.00 93.12 159 ILE A CA 1
ATOM 1303 C C . ILE A 1 159 ? 12.806 -0.007 -4.747 1.00 93.12 159 ILE A C 1
ATOM 1305 O O . ILE A 1 159 ? 12.416 -0.203 -3.595 1.00 93.12 159 ILE A O 1
ATOM 1309 N N . PHE A 1 160 ? 13.741 0.902 -5.030 1.00 96.31 160 PHE A N 1
ATOM 1310 C CA . PHE A 1 160 ? 14.323 1.778 -4.011 1.00 96.31 160 PHE A CA 1
ATOM 1311 C C . PHE A 1 160 ? 13.244 2.594 -3.284 1.00 96.31 160 PHE A C 1
ATOM 1313 O O . PHE A 1 160 ? 13.156 2.543 -2.058 1.00 96.31 160 PHE A O 1
ATOM 1320 N N . ASN A 1 161 ? 12.358 3.261 -4.029 1.00 95.69 161 ASN A N 1
ATOM 1321 C CA . ASN A 1 161 ? 11.274 4.060 -3.454 1.00 95.69 161 ASN A CA 1
ATOM 1322 C C . ASN A 1 161 ? 10.301 3.217 -2.619 1.00 95.69 161 ASN A C 1
ATOM 1324 O O . ASN A 1 161 ? 9.899 3.646 -1.540 1.00 95.69 161 ASN A O 1
ATOM 1328 N N . VAL A 1 162 ? 9.948 2.008 -3.069 1.00 94.56 162 VAL A N 1
ATOM 1329 C CA . VAL A 1 162 ? 9.077 1.102 -2.298 1.00 94.56 162 VAL A CA 1
ATOM 1330 C C . VAL A 1 162 ? 9.726 0.691 -0.975 1.00 94.56 162 VAL A C 1
ATOM 1332 O O . VAL A 1 162 ? 9.055 0.687 0.057 1.00 94.56 162 VAL A O 1
ATOM 1335 N N . ASN A 1 163 ? 11.027 0.392 -0.974 1.00 95.94 163 ASN A N 1
ATOM 1336 C CA . ASN A 1 163 ? 11.748 0.071 0.258 1.00 95.94 163 ASN A CA 1
ATOM 1337 C C . ASN A 1 163 ? 11.829 1.284 1.194 1.00 95.94 163 ASN A C 1
ATOM 1339 O O . ASN A 1 163 ? 11.532 1.155 2.380 1.00 95.94 163 ASN A O 1
ATOM 1343 N N . CYS A 1 164 ? 12.143 2.474 0.675 1.00 97.12 164 CYS A N 1
ATOM 1344 C CA . CYS A 1 164 ? 12.130 3.710 1.459 1.00 97.12 164 CYS A CA 1
ATOM 1345 C C . CYS A 1 164 ? 10.751 3.992 2.067 1.00 97.12 164 CYS A C 1
ATOM 1347 O O . CYS A 1 164 ? 10.658 4.285 3.256 1.00 97.12 164 CYS A O 1
ATOM 1349 N N . ALA A 1 165 ? 9.675 3.846 1.292 1.00 95.38 165 ALA A N 1
ATOM 1350 C CA . ALA A 1 165 ? 8.313 4.007 1.788 1.00 95.38 165 ALA A CA 1
ATOM 1351 C C . ALA A 1 165 ? 7.978 2.983 2.882 1.00 95.38 165 ALA A C 1
ATOM 1353 O O . ALA A 1 165 ? 7.350 3.345 3.872 1.00 95.38 165 ALA A O 1
ATOM 1354 N N . SER A 1 166 ? 8.432 1.731 2.751 1.00 95.06 166 SER A N 1
ATOM 1355 C CA . SER A 1 166 ? 8.255 0.715 3.795 1.00 95.06 166 SER A CA 1
ATOM 1356 C C . SER A 1 166 ? 8.971 1.098 5.090 1.00 95.06 166 SER A C 1
ATOM 1358 O O . SER A 1 166 ? 8.391 0.934 6.159 1.00 95.06 166 SER A O 1
ATOM 1360 N N . LEU A 1 167 ? 10.192 1.636 5.005 1.00 95.94 167 LEU A N 1
ATOM 1361 C CA . LEU A 1 167 ? 10.954 2.103 6.168 1.00 95.94 167 LEU A CA 1
ATOM 1362 C C . LEU A 1 167 ? 10.285 3.309 6.838 1.00 95.94 167 LEU A C 1
ATOM 1364 O O . LEU A 1 167 ? 10.147 3.353 8.059 1.00 95.94 167 LEU A O 1
ATOM 1368 N N . ILE A 1 168 ? 9.837 4.282 6.041 1.00 95.81 168 ILE A N 1
ATOM 1369 C CA . ILE A 1 168 ? 9.120 5.459 6.545 1.00 95.81 168 ILE A CA 1
ATOM 1370 C C . ILE A 1 168 ? 7.784 5.041 7.156 1.00 95.81 168 ILE A C 1
ATOM 1372 O O . ILE A 1 168 ? 7.421 5.547 8.207 1.00 95.81 168 ILE A O 1
ATOM 1376 N N . SER A 1 169 ? 7.064 4.097 6.553 1.00 94.00 169 SER A N 1
ATOM 1377 C CA . SER A 1 169 ? 5.807 3.586 7.098 1.00 94.00 169 SER A CA 1
ATOM 1378 C C . SER A 1 169 ? 6.032 2.858 8.421 1.00 94.00 169 SER A C 1
ATOM 1380 O O . SER A 1 169 ? 5.325 3.147 9.382 1.00 94.00 169 SER A O 1
ATOM 1382 N N . SER A 1 170 ? 7.040 1.985 8.518 1.00 92.81 170 SER A N 1
ATOM 1383 C CA . SER A 1 170 ? 7.330 1.269 9.764 1.00 92.81 170 SER A CA 1
ATOM 1384 C C . SER A 1 170 ? 7.780 2.194 10.892 1.00 92.81 170 SER A C 1
ATOM 1386 O O . SER A 1 170 ? 7.436 1.951 12.041 1.00 92.81 170 SER A O 1
ATOM 1388 N N . THR A 1 171 ? 8.526 3.255 10.583 1.00 94.00 171 THR A N 1
ATOM 1389 C CA . THR A 1 171 ? 9.062 4.169 11.603 1.00 94.00 171 THR A CA 1
ATOM 1390 C C . THR A 1 171 ? 8.092 5.304 11.914 1.00 94.00 171 THR A C 1
ATOM 1392 O O . THR A 1 171 ? 7.841 5.612 13.072 1.00 94.00 171 THR A O 1
ATOM 1395 N N . GLY A 1 172 ? 7.521 5.922 10.884 1.00 92.50 172 GLY A N 1
ATOM 1396 C CA . GLY A 1 172 ? 6.633 7.073 10.994 1.00 92.50 172 GLY A CA 1
ATOM 1397 C C . GLY A 1 172 ? 5.289 6.729 11.624 1.00 92.50 172 GLY A C 1
ATOM 1398 O O . GLY A 1 172 ? 4.825 7.484 12.471 1.00 92.50 172 GLY A O 1
ATOM 1399 N N . ILE A 1 173 ? 4.687 5.580 11.282 1.00 90.12 173 ILE A N 1
ATOM 1400 C CA . ILE A 1 173 ? 3.432 5.148 11.922 1.00 90.12 173 ILE A CA 1
ATOM 1401 C C . ILE A 1 173 ? 3.658 4.912 13.416 1.00 90.12 173 ILE A C 1
ATOM 1403 O O . ILE A 1 173 ? 2.882 5.412 14.223 1.00 90.12 173 ILE A O 1
ATOM 1407 N N . VAL A 1 174 ? 4.732 4.206 13.782 1.00 91.06 174 VAL A N 1
ATOM 1408 C CA . VAL A 1 174 ? 5.070 3.946 15.190 1.00 91.06 174 VAL A CA 1
ATOM 1409 C C . VAL A 1 174 ? 5.353 5.253 15.925 1.00 91.06 174 VAL A C 1
ATOM 1411 O O . VAL A 1 174 ? 4.819 5.475 17.005 1.00 91.06 174 VAL A O 1
ATOM 1414 N N . TRP A 1 175 ? 6.108 6.167 15.311 1.00 91.56 175 TRP A N 1
ATOM 1415 C CA . TRP A 1 175 ? 6.384 7.473 15.902 1.00 91.56 175 TRP A CA 1
ATOM 1416 C C . TRP A 1 175 ? 5.100 8.267 16.176 1.00 91.56 175 TRP A C 1
ATOM 1418 O O . TRP A 1 175 ? 4.950 8.813 17.266 1.00 91.56 175 TRP A O 1
ATOM 1428 N N . VAL A 1 176 ? 4.151 8.295 15.233 1.00 90.75 176 VAL A N 1
ATOM 1429 C CA . VAL A 1 176 ? 2.854 8.966 15.428 1.00 90.75 176 VAL A CA 1
ATOM 1430 C C . VAL A 1 176 ? 2.045 8.296 16.535 1.00 90.75 176 VAL A C 1
ATOM 1432 O O . VAL A 1 176 ? 1.501 9.000 17.383 1.00 90.75 176 VAL A O 1
ATOM 1435 N N . GLN A 1 177 ? 1.984 6.963 16.549 1.00 86.19 177 GLN A N 1
ATOM 1436 C CA . GLN A 1 177 ? 1.268 6.203 17.577 1.00 86.19 177 GLN A CA 1
ATOM 1437 C C . GLN A 1 177 ? 1.817 6.482 18.980 1.00 86.19 177 GLN A C 1
ATOM 1439 O O . GLN A 1 177 ? 1.034 6.654 19.909 1.00 86.19 177 GLN A O 1
ATOM 1444 N N . ASP A 1 178 ? 3.139 6.596 19.116 1.00 88.69 178 ASP A N 1
ATOM 1445 C CA . ASP A 1 178 ? 3.798 6.874 20.394 1.00 88.69 178 ASP A CA 1
ATOM 1446 C C . ASP A 1 178 ? 3.629 8.332 20.863 1.00 88.69 178 ASP A C 1
ATOM 1448 O O . ASP A 1 178 ? 3.662 8.588 22.065 1.00 88.69 178 ASP A O 1
ATOM 1452 N N . HIS A 1 179 ? 3.463 9.299 19.948 1.00 88.06 179 HIS A N 1
ATOM 1453 C CA . HIS A 1 179 ? 3.404 10.731 20.294 1.00 88.06 179 HIS A CA 1
ATOM 1454 C C . HIS A 1 179 ? 1.987 11.304 20.389 1.00 88.06 179 HIS A C 1
ATOM 1456 O O . HIS A 1 179 ? 1.764 12.231 21.167 1.00 88.06 17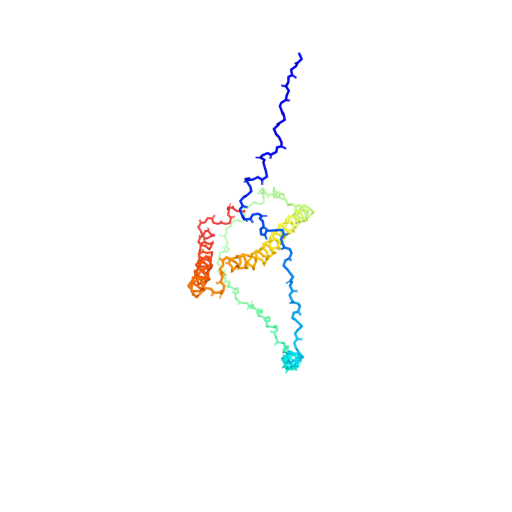9 HIS A O 1
ATOM 1462 N N . TYR A 1 180 ? 1.041 10.802 19.594 1.00 84.81 180 TYR A N 1
ATOM 1463 C CA . TYR A 1 180 ? -0.310 11.366 19.490 1.00 84.81 180 TYR A CA 1
ATOM 1464 C 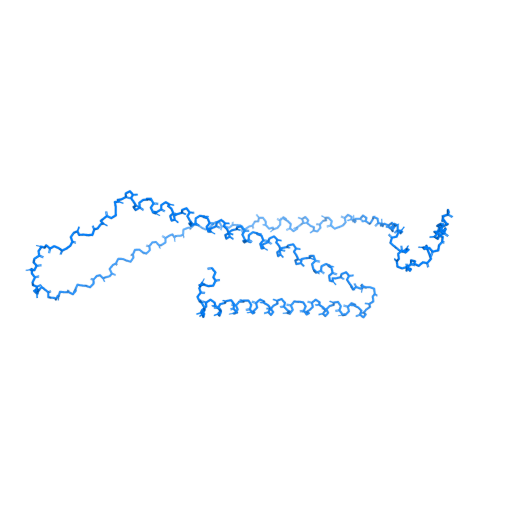C . TYR A 1 180 ? -1.407 10.444 20.028 1.00 84.81 180 TYR A C 1
ATOM 1466 O O . TYR A 1 180 ? -2.574 10.844 20.039 1.00 84.81 180 TYR A O 1
ATOM 1474 N N . ASP A 1 181 ? -1.032 9.255 20.518 1.00 71.88 181 ASP A N 1
ATOM 1475 C CA . ASP A 1 181 ? -1.948 8.194 20.936 1.00 71.88 181 ASP A CA 1
ATOM 1476 C C . ASP A 1 181 ? -2.961 7.836 19.824 1.00 71.88 181 ASP A C 1
ATOM 1478 O O . ASP A 1 181 ? -3.027 8.444 18.753 1.00 71.88 181 ASP A O 1
ATOM 1482 N N . TRP A 1 182 ? -3.804 6.831 20.043 1.00 71.88 182 TRP A N 1
ATOM 1483 C CA . TRP A 1 182 ? -4.842 6.464 19.061 1.00 71.88 182 TRP A CA 1
ATOM 1484 C C . TRP A 1 182 ? -5.972 7.504 18.948 1.00 71.88 182 TRP A C 1
ATOM 1486 O O . TRP A 1 182 ? -6.949 7.276 18.249 1.00 71.88 182 TRP A O 1
ATOM 1496 N N . ALA A 1 183 ? -5.851 8.656 19.615 1.00 59.59 183 ALA A N 1
ATOM 1497 C CA . ALA A 1 183 ? -6.892 9.675 19.725 1.00 59.59 183 ALA A CA 1
ATOM 1498 C C . ALA A 1 183 ? -7.238 10.381 18.399 1.00 59.59 183 ALA A C 1
ATOM 1500 O O . ALA A 1 183 ? -8.235 11.097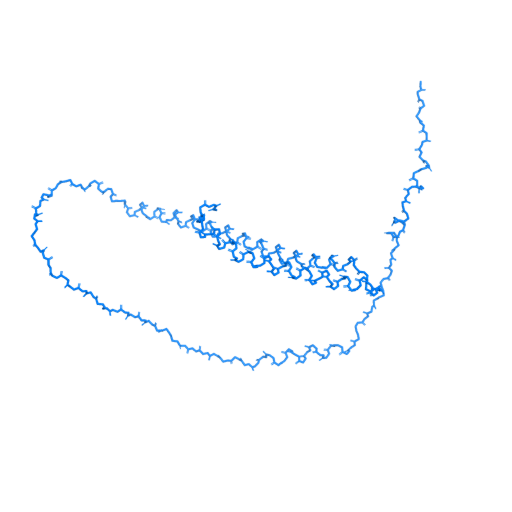 18.332 1.00 59.59 183 ALA A O 1
ATOM 1501 N N . LEU A 1 184 ? -6.429 10.194 17.352 1.00 61.22 184 LEU A N 1
ATOM 1502 C CA . LEU A 1 184 ? -6.672 10.737 16.012 1.00 61.22 184 LEU A CA 1
ATOM 1503 C C . LEU A 1 184 ? -7.564 9.839 15.126 1.00 61.22 184 LEU A C 1
ATOM 1505 O O . LEU A 1 184 ? -7.859 10.246 14.000 1.00 61.22 184 LEU A O 1
ATOM 1509 N N . GLY A 1 185 ? -7.978 8.651 15.593 1.00 56.91 185 GLY A N 1
ATOM 1510 C CA . GLY A 1 185 ? -8.738 7.657 14.816 1.00 56.91 185 GLY A CA 1
ATOM 1511 C C . GLY A 1 185 ? -9.939 7.068 15.542 1.00 56.91 185 GLY A C 1
ATOM 1512 O O . GLY A 1 185 ? -9.810 6.742 16.741 1.00 56.91 185 GLY A O 1
#